Protein AF-A0A8J1ZKV0-F1 (afdb_monomer_lite)

Foldseek 3Di:
DDPPPDDDDDDDDPVRVVVVVVVVVVVVVVVVVVVVVVVVVVVVVVVVVVVVVVVVVVVVVVVVVVVVVVVVVVVVVVVVVVVVVVVVVVVVVVVVVVVVVVVVVVVVVVVVVVVVVVVVVVVVVVVVVVVVVVVVVVVVVVVVVVVVVVVVVVVVVVVVVVVVVVVVVVVVVDDDDDPDDDDDDDDDDDDDDDDDDDDDDDDDDDDDDDDDDDDDDDDDDDDDDDDDDDDDDDDDDPDDDPDDDPVVVVVVVVVVVVVVVVVVVVVVVVVVVVVVVCCVVDVDPPPDDDDDDDDDDDDDDDDDDDDDDDDDDDDDDDDDDDDDDDDDDDDDD

pLDDT: mean 71.2, std 25.96, range [28.94, 98.62]

Sequence (333 aa):
MVEITSAPPTLLSAEQAEKIVKQLAQVKRECKHATDSLQSQVAFLTKQLASTKKELQREGDLHQSRITEQQETIARQDEELRDLLERKFELEQALLDSYIRLAEEKDRGDKLQTELRQSEDKRTAAEQETQEALQFAEDTVTENVAFQETTERMREELLDVQVLCRKLTYYKNVDLPSALREEGIGIGNEHDENEDVTRRETEGGLFLQEGHAEITPEKAETSNNSAVPSKEKNSGVEEDNPFGKSDDFDFVRREVQRMEEQRAEEIDRLEMAIERMETERFPRPVVGSGEEEEVVNACQMNPVDAATSAGDADLLLAEKQKNPSTDLSCHEA

Secondary structure (DSSP, 8-state):
----S--PPP---HHHHHHHHHHHHHHHHHHHHHHHHHHHHHHHHHHHHHHHHHHHHHHHHHHHHHHHHHHHHHHHHHHHHHHHHHHHHHHHHHHHHHHHHHHHHHHHHHHHHHHHHHHHHHHHHHHHHHHHHHHHHHHHHHHHHHHHHHHHHHHHHHHHHHHHHHHHHHHHHS---S----------------------------------------------------------------S--THHHHHHHHHHHHHHHHHHHHHHHHHHHHHHHHHHHS------S--------------------------------------------

Structure (mmCIF, N/CA/C/O backbone):
data_AF-A0A8J1ZKV0-F1
#
_entry.id   AF-A0A8J1ZKV0-F1
#
loop_
_atom_site.group_PDB
_atom_site.id
_atom_site.type_symbol
_atom_site.label_atom_id
_atom_site.label_alt_id
_atom_site.label_comp_id
_atom_site.label_asym_id
_atom_site.label_entity_id
_atom_site.label_seq_id
_atom_site.pdbx_PDB_ins_code
_atom_site.Cartn_x
_atom_site.Cartn_y
_atom_site.Cartn_z
_atom_site.occupancy
_atom_site.B_iso_or_equiv
_atom_site.auth_seq_id
_atom_site.auth_comp_id
_atom_site.auth_asym_id
_atom_site.auth_atom_id
_atom_site.pdbx_PDB_model_num
ATOM 1 N N . MET A 1 1 ? 61.070 26.637 -52.579 1.00 48.03 1 MET A N 1
ATOM 2 C CA . MET A 1 1 ? 60.491 25.433 -53.211 1.00 48.03 1 MET A CA 1
ATOM 3 C C . MET A 1 1 ? 60.000 25.855 -54.579 1.00 48.03 1 MET A C 1
ATOM 5 O O . MET A 1 1 ? 59.280 26.838 -54.649 1.00 48.03 1 MET A O 1
ATOM 9 N N . VAL A 1 2 ? 60.474 25.226 -55.654 1.00 57.81 2 VAL A N 1
ATOM 10 C CA . VAL A 1 2 ? 59.999 25.544 -57.009 1.00 57.81 2 VAL A CA 1
ATOM 11 C C . VAL A 1 2 ? 58.745 24.708 -57.246 1.00 57.81 2 VAL A C 1
ATOM 13 O O . VAL A 1 2 ? 58.842 23.489 -57.359 1.00 57.81 2 VAL A O 1
ATOM 16 N N . GLU A 1 3 ? 57.575 25.345 -57.262 1.00 55.19 3 GLU A N 1
ATOM 17 C CA . GLU A 1 3 ? 56.325 24.704 -57.676 1.00 55.19 3 GLU A CA 1
ATOM 18 C C . GLU A 1 3 ? 56.329 24.559 -59.199 1.00 55.19 3 GLU A C 1
ATOM 20 O O . GLU A 1 3 ? 56.153 25.523 -59.942 1.00 55.19 3 GLU A O 1
ATOM 25 N N . ILE A 1 4 ? 56.587 23.343 -59.677 1.00 71.44 4 ILE A N 1
ATOM 26 C CA . ILE A 1 4 ? 56.520 23.020 -61.102 1.00 71.44 4 ILE A CA 1
ATOM 27 C C . ILE A 1 4 ? 55.081 22.605 -61.404 1.00 71.44 4 ILE A C 1
ATOM 29 O O . ILE A 1 4 ? 54.693 21.462 -61.182 1.00 71.44 4 ILE A O 1
ATOM 33 N N . THR A 1 5 ? 54.281 23.550 -61.889 1.00 70.00 5 THR A N 1
ATOM 34 C CA . THR A 1 5 ? 52.865 23.341 -62.237 1.00 70.00 5 THR A CA 1
ATOM 35 C C . THR A 1 5 ? 52.669 22.864 -63.678 1.00 70.00 5 THR A C 1
ATOM 37 O O . THR A 1 5 ? 51.661 22.237 -63.990 1.00 70.00 5 THR A O 1
ATOM 40 N N . SER A 1 6 ? 53.645 23.099 -64.561 1.00 63.62 6 SER A N 1
ATOM 41 C CA . SER A 1 6 ? 53.734 22.456 -65.876 1.00 63.62 6 SER A CA 1
ATOM 42 C C . SER A 1 6 ? 55.175 22.488 -66.395 1.00 63.62 6 SER A C 1
ATOM 44 O O . SER A 1 6 ? 55.902 23.450 -66.145 1.00 63.62 6 SER A O 1
ATOM 46 N N . ALA A 1 7 ? 55.589 21.438 -67.105 1.00 76.38 7 ALA A N 1
ATOM 47 C CA . ALA A 1 7 ? 56.895 21.353 -67.755 1.00 76.38 7 ALA A CA 1
ATOM 48 C C . ALA A 1 7 ? 56.720 21.280 -69.286 1.00 76.38 7 ALA A C 1
ATOM 50 O O . ALA A 1 7 ? 55.800 20.600 -69.751 1.00 76.38 7 ALA A O 1
ATOM 51 N N . PRO A 1 8 ? 57.572 21.958 -70.083 1.00 72.06 8 PRO A N 1
ATOM 52 C CA . PRO A 1 8 ? 57.534 21.865 -71.541 1.00 72.06 8 PRO A CA 1
ATOM 53 C C . PRO A 1 8 ? 57.896 20.444 -72.015 1.00 72.06 8 PRO A C 1
ATOM 55 O O . PRO A 1 8 ? 58.703 19.774 -71.367 1.00 72.06 8 PRO A O 1
ATOM 58 N N . PRO A 1 9 ? 57.324 19.964 -73.135 1.00 74.44 9 PRO A N 1
ATOM 59 C CA . PRO A 1 9 ? 57.561 18.607 -73.616 1.00 74.44 9 PRO A CA 1
ATOM 60 C C . PRO A 1 9 ? 59.025 18.409 -74.028 1.00 74.44 9 PRO A C 1
ATOM 62 O O . PRO A 1 9 ? 59.533 19.074 -74.930 1.00 74.44 9 PRO A O 1
ATOM 65 N N . THR A 1 10 ? 59.700 17.467 -73.372 1.00 76.44 10 THR A N 1
ATOM 66 C CA . THR A 1 10 ? 61.074 17.059 -73.687 1.00 76.44 10 THR A CA 1
ATOM 67 C C . THR A 1 10 ? 61.078 16.062 -74.850 1.00 76.44 10 THR A C 1
ATOM 69 O O . THR A 1 10 ? 60.261 15.141 -74.882 1.00 76.44 10 THR A O 1
ATOM 72 N N . LEU A 1 11 ? 62.005 16.207 -75.803 1.00 71.94 11 LEU A N 1
ATOM 73 C CA . LEU A 1 11 ? 62.167 15.258 -76.913 1.00 71.94 11 LEU A CA 1
ATOM 74 C C . LEU A 1 11 ? 62.711 13.918 -76.386 1.00 71.94 11 LEU A C 1
ATOM 76 O O . LEU A 1 11 ? 63.876 13.821 -76.010 1.00 71.94 11 LEU A O 1
ATOM 80 N N . LEU A 1 12 ? 61.857 12.895 -76.347 1.00 78.94 12 LEU A N 1
ATOM 81 C CA . LEU A 1 12 ? 62.209 11.522 -75.971 1.00 78.94 12 LEU A CA 1
ATOM 82 C C . LEU A 1 12 ? 62.554 10.692 -77.214 1.00 78.94 12 LEU A C 1
ATOM 84 O O . LEU A 1 12 ? 61.989 10.912 -78.287 1.00 78.94 12 LEU A O 1
ATOM 88 N N . SER A 1 13 ? 63.437 9.697 -77.072 1.00 84.44 13 SER A N 1
ATOM 89 C CA . SER A 1 13 ? 63.627 8.696 -78.129 1.00 84.44 13 SER A CA 1
ATOM 90 C C . SER A 1 13 ? 62.401 7.777 -78.231 1.00 84.44 13 SER A C 1
ATOM 92 O O . SER A 1 13 ? 61.685 7.566 -77.249 1.00 84.44 13 SER A O 1
ATOM 94 N N . ALA A 1 14 ? 62.155 7.199 -79.412 1.00 81.81 14 ALA A N 1
ATOM 95 C CA . ALA A 1 14 ? 60.999 6.324 -79.644 1.00 81.81 14 ALA A CA 1
ATOM 96 C C . ALA A 1 14 ? 60.948 5.128 -78.668 1.00 81.81 14 ALA A C 1
ATOM 98 O O . ALA A 1 14 ? 59.882 4.771 -78.173 1.00 81.81 14 ALA A O 1
ATOM 99 N N . GLU A 1 15 ? 62.109 4.567 -78.324 1.00 85.56 15 GLU A N 1
ATOM 100 C CA . GLU A 1 15 ? 62.235 3.441 -77.392 1.00 85.56 15 GLU A CA 1
ATOM 101 C C . GLU A 1 15 ? 61.923 3.844 -75.936 1.00 85.56 15 GLU A C 1
ATOM 103 O O . GLU A 1 15 ? 61.246 3.117 -75.204 1.00 85.56 15 GLU A O 1
ATOM 108 N N . GLN A 1 16 ? 62.346 5.044 -75.518 1.00 88.62 16 GLN A N 1
ATOM 109 C CA . GLN A 1 16 ? 62.000 5.598 -74.205 1.00 88.62 16 GLN A CA 1
ATOM 110 C C . GLN A 1 16 ? 60.502 5.902 -74.105 1.00 88.62 16 GLN A C 1
ATOM 112 O O . GLN A 1 16 ? 59.881 5.588 -73.087 1.00 88.62 16 GLN A O 1
ATOM 117 N N . ALA A 1 17 ? 59.909 6.455 -75.167 1.00 84.75 17 ALA A N 1
ATOM 118 C CA . ALA A 1 17 ? 58.477 6.723 -75.235 1.00 84.75 17 ALA A CA 1
ATOM 119 C C . ALA A 1 17 ? 57.651 5.430 -75.111 1.00 84.75 17 ALA A C 1
ATOM 121 O O . ALA A 1 17 ? 56.702 5.386 -74.330 1.00 84.75 17 ALA A O 1
ATOM 122 N N . GLU A 1 18 ? 58.039 4.349 -75.796 1.00 90.00 18 GLU A N 1
ATOM 123 C CA . GLU A 1 18 ? 57.331 3.065 -75.716 1.00 90.00 18 GLU A CA 1
ATOM 124 C C . GLU A 1 18 ? 57.385 2.454 -74.304 1.00 90.00 18 GLU A C 1
ATOM 126 O O . GLU A 1 18 ? 56.369 1.982 -73.780 1.00 90.00 18 GLU A O 1
ATOM 131 N N . LYS A 1 19 ? 58.552 2.498 -73.647 1.00 92.62 19 LYS A N 1
ATOM 132 C CA . LYS A 1 19 ? 58.714 2.002 -72.272 1.00 92.62 19 LYS A CA 1
ATOM 133 C C . LYS A 1 19 ? 57.869 2.803 -71.275 1.00 92.62 19 LYS A C 1
ATOM 135 O O . LYS A 1 19 ? 57.202 2.201 -70.432 1.00 92.62 19 LYS A O 1
ATOM 140 N N . ILE A 1 20 ? 57.850 4.132 -71.406 1.00 92.19 20 ILE A N 1
ATOM 141 C CA . ILE A 1 20 ? 57.030 5.022 -70.571 1.00 92.19 20 ILE A CA 1
ATOM 142 C C . ILE A 1 20 ? 55.538 4.742 -70.787 1.00 92.19 20 ILE A C 1
ATOM 144 O O . ILE A 1 20 ? 54.798 4.618 -69.815 1.00 92.19 20 ILE A O 1
ATOM 148 N N . VAL A 1 21 ? 55.087 4.560 -72.033 1.00 93.06 21 VAL A N 1
ATOM 149 C CA . VAL A 1 21 ? 53.683 4.227 -72.334 1.00 93.06 21 VAL A CA 1
ATOM 150 C C . VAL A 1 21 ? 53.275 2.892 -71.701 1.00 93.06 21 VAL A C 1
ATOM 152 O O . VAL A 1 21 ? 52.200 2.807 -71.104 1.00 93.06 21 VAL A O 1
ATOM 155 N N . LYS A 1 22 ? 54.127 1.858 -71.758 1.00 94.38 22 LYS A N 1
ATOM 156 C CA . LYS A 1 22 ? 53.858 0.560 -71.106 1.00 94.38 22 LYS A CA 1
ATOM 157 C C . LYS A 1 22 ? 53.760 0.687 -69.583 1.00 94.38 22 LYS A C 1
ATOM 159 O O . LYS A 1 22 ? 52.843 0.119 -68.990 1.00 94.38 22 LYS A O 1
ATOM 164 N N . GLN A 1 23 ? 54.653 1.458 -68.959 1.00 94.88 23 GLN A N 1
ATOM 165 C CA . GLN A 1 23 ? 54.618 1.723 -67.517 1.00 94.88 23 GLN A CA 1
ATOM 166 C C . GLN A 1 23 ? 53.373 2.522 -67.112 1.00 94.88 23 GLN A C 1
ATOM 168 O O . GLN A 1 23 ? 52.677 2.129 -66.180 1.00 94.88 23 GLN A O 1
ATOM 173 N N . LEU A 1 24 ? 53.020 3.578 -67.852 1.00 94.94 24 LEU A N 1
ATOM 174 C CA . LEU A 1 24 ? 51.790 4.343 -67.623 1.00 94.94 24 LEU A CA 1
ATOM 175 C C . LEU A 1 24 ? 50.539 3.468 -67.771 1.00 94.94 24 LEU A C 1
ATOM 177 O O . LEU A 1 24 ? 49.608 3.582 -66.975 1.00 94.94 24 LEU A O 1
ATOM 181 N N . ALA A 1 25 ? 50.511 2.558 -68.747 1.00 94.75 25 ALA A N 1
ATOM 182 C CA . ALA A 1 25 ? 49.409 1.615 -68.921 1.00 94.75 25 ALA A CA 1
ATOM 183 C C . ALA A 1 25 ? 49.318 0.585 -67.778 1.00 94.75 25 ALA A C 1
ATOM 185 O O . ALA A 1 25 ? 48.216 0.162 -67.421 1.00 94.75 25 ALA A O 1
ATOM 186 N N . GLN A 1 26 ? 50.449 0.169 -67.201 1.00 95.94 26 GLN A N 1
ATOM 187 C CA . GLN A 1 26 ? 50.477 -0.681 -66.010 1.00 95.94 26 GLN A CA 1
ATOM 188 C C . GLN A 1 26 ? 49.956 0.069 -64.781 1.00 95.94 26 GLN A C 1
ATOM 190 O O . GLN A 1 26 ? 48.995 -0.395 -64.172 1.00 95.94 26 GLN A O 1
ATOM 195 N N . VAL A 1 27 ? 50.497 1.256 -64.489 1.00 96.44 27 VAL A N 1
ATOM 196 C CA . VAL A 1 27 ? 50.045 2.098 -63.368 1.00 96.44 27 VAL A CA 1
ATOM 197 C C . VAL A 1 27 ? 48.554 2.406 -63.495 1.00 96.44 27 VAL A C 1
ATOM 199 O O . VAL A 1 27 ? 47.808 2.265 -62.534 1.00 96.44 27 VAL A O 1
ATOM 202 N N . LYS A 1 28 ? 48.064 2.725 -64.700 1.00 97.50 28 LYS A N 1
ATOM 203 C CA . LYS A 1 28 ? 46.631 2.945 -64.944 1.00 97.50 28 LYS A CA 1
ATOM 204 C C . LYS A 1 28 ? 45.778 1.718 -64.598 1.00 97.50 28 LYS A C 1
ATOM 206 O O . LYS A 1 28 ? 44.684 1.880 -64.060 1.00 97.50 28 LYS A O 1
ATOM 211 N N . ARG A 1 29 ? 46.245 0.503 -64.912 1.00 96.50 29 ARG A N 1
ATOM 212 C CA . ARG A 1 29 ? 45.542 -0.741 -64.550 1.00 96.50 29 ARG A CA 1
ATOM 213 C C . ARG A 1 29 ? 45.565 -0.977 -63.045 1.00 96.50 29 ARG A C 1
ATOM 215 O O . ARG A 1 29 ? 44.521 -1.280 -62.484 1.00 96.50 29 ARG A O 1
ATOM 222 N N . GLU A 1 30 ? 46.709 -0.790 -62.398 1.00 96.62 30 GLU A N 1
ATOM 223 C CA . GLU A 1 30 ? 46.854 -0.932 -60.945 1.00 96.62 30 GLU A CA 1
ATOM 224 C C . GLU A 1 30 ? 45.981 0.081 -60.189 1.00 96.62 30 GLU A C 1
ATOM 226 O O . GLU A 1 30 ? 45.213 -0.313 -59.315 1.00 96.62 30 GLU A O 1
ATOM 231 N N . CYS A 1 31 ? 45.990 1.359 -60.587 1.00 96.75 31 CYS A N 1
ATOM 232 C CA . CYS A 1 31 ? 45.106 2.385 -60.028 1.00 96.75 31 CYS A CA 1
ATOM 233 C C . CYS A 1 31 ? 43.624 2.047 -60.234 1.00 96.75 31 CYS A C 1
ATOM 235 O O . CYS A 1 31 ? 42.816 2.260 -59.329 1.00 96.75 31 CYS A O 1
ATOM 237 N N . LYS A 1 32 ? 43.257 1.502 -61.403 1.00 97.25 32 LYS A N 1
ATOM 238 C CA . LYS A 1 32 ? 41.887 1.046 -61.662 1.00 97.25 32 LYS A CA 1
ATOM 239 C C . LYS A 1 32 ? 41.505 -0.110 -60.736 1.00 97.25 32 LYS A C 1
ATOM 241 O O . LYS A 1 32 ? 40.486 -0.017 -60.069 1.00 97.25 32 LYS A O 1
ATOM 246 N N . HIS A 1 33 ? 42.339 -1.144 -60.626 1.00 97.06 33 HIS A N 1
ATOM 247 C CA . HIS A 1 33 ? 42.095 -2.266 -59.715 1.00 97.06 33 HIS A CA 1
ATOM 248 C C . HIS A 1 33 ? 41.999 -1.822 -58.251 1.00 97.06 33 HIS A C 1
ATOM 250 O O . HIS A 1 33 ? 41.123 -2.295 -57.530 1.00 97.06 33 HIS A O 1
ATOM 256 N N . ALA A 1 34 ? 42.856 -0.896 -57.814 1.00 97.06 34 ALA A N 1
ATOM 257 C CA . ALA A 1 34 ? 42.789 -0.327 -56.473 1.00 97.06 34 ALA A CA 1
ATOM 258 C C . ALA A 1 34 ? 41.480 0.445 -56.253 1.00 97.06 34 ALA A C 1
ATOM 260 O O . ALA A 1 34 ? 40.849 0.292 -55.211 1.00 97.06 34 ALA A O 1
ATOM 261 N N . THR A 1 35 ? 41.035 1.216 -57.248 1.00 97.31 35 THR A N 1
ATOM 262 C CA . THR A 1 35 ? 39.769 1.959 -57.187 1.00 97.31 35 THR A CA 1
ATOM 263 C C . THR A 1 35 ? 38.571 1.013 -57.140 1.00 97.31 35 THR A C 1
ATOM 265 O O . THR A 1 35 ? 37.719 1.173 -56.273 1.00 97.31 35 THR A O 1
ATOM 268 N N . ASP A 1 36 ? 38.528 -0.006 -58.002 1.00 97.50 36 ASP A N 1
ATOM 269 C CA . ASP A 1 36 ? 37.455 -1.009 -58.026 1.00 97.50 36 ASP A CA 1
ATOM 270 C C . ASP A 1 36 ? 37.403 -1.790 -56.691 1.00 97.50 36 ASP A C 1
ATOM 272 O O . ASP A 1 36 ? 36.329 -2.025 -56.133 1.00 97.50 36 ASP A O 1
ATOM 276 N N . SER A 1 37 ? 38.569 -2.132 -56.127 1.00 97.94 37 SER A N 1
ATOM 277 C CA . SER A 1 37 ? 38.688 -2.787 -54.816 1.00 97.94 37 SER A CA 1
ATOM 278 C C . SER A 1 37 ? 38.173 -1.897 -53.679 1.00 97.94 37 SER A C 1
ATOM 280 O O . SER A 1 37 ? 37.345 -2.336 -52.877 1.00 97.94 37 SER A O 1
ATOM 282 N N . LEU A 1 38 ? 38.589 -0.625 -53.637 1.00 97.50 38 LEU A N 1
ATOM 283 C CA . LEU A 1 38 ? 38.106 0.343 -52.649 1.00 97.50 38 LEU A CA 1
ATOM 284 C C . LEU A 1 38 ? 36.598 0.584 -52.783 1.00 97.50 38 LEU A C 1
ATOM 286 O O . LEU A 1 38 ? 35.899 0.616 -51.775 1.00 97.50 38 LEU A O 1
ATOM 290 N N . GLN A 1 39 ? 36.067 0.682 -54.004 1.00 97.62 39 GLN A N 1
ATOM 291 C CA . GLN A 1 39 ? 34.626 0.810 -54.239 1.00 97.62 39 GLN A CA 1
ATOM 292 C C . GLN A 1 39 ? 33.852 -0.402 -53.707 1.00 97.62 39 GLN A C 1
ATOM 294 O O . GLN A 1 39 ? 32.822 -0.232 -53.052 1.00 97.62 39 GLN A O 1
ATOM 299 N N . SER A 1 40 ? 34.364 -1.619 -53.917 1.00 97.94 40 SER A N 1
ATOM 300 C CA . SER A 1 40 ? 33.763 -2.832 -53.355 1.00 97.94 40 SER A CA 1
ATOM 301 C C . SER A 1 40 ? 33.796 -2.837 -51.824 1.00 97.94 40 SER A C 1
ATOM 303 O O . SER A 1 40 ? 32.811 -3.230 -51.196 1.00 97.94 40 SER A O 1
ATOM 305 N N . GLN A 1 41 ? 34.898 -2.397 -51.209 1.00 98.12 41 GLN A N 1
ATOM 306 C CA . GLN A 1 41 ? 35.005 -2.296 -49.749 1.00 98.12 41 GLN A CA 1
ATOM 307 C C . GLN A 1 41 ? 34.033 -1.256 -49.182 1.00 98.12 41 GLN A C 1
ATOM 309 O O . GLN A 1 41 ? 33.329 -1.544 -48.217 1.00 98.12 41 GLN A O 1
ATOM 314 N N . VAL A 1 42 ? 33.923 -0.082 -49.811 1.00 98.06 42 VAL A N 1
ATOM 315 C CA . VAL A 1 42 ? 32.970 0.965 -49.409 1.00 98.06 42 VAL A CA 1
ATOM 316 C C . VAL A 1 42 ? 31.531 0.462 -49.513 1.00 98.06 42 VAL A C 1
ATOM 318 O O . VAL A 1 42 ? 30.743 0.671 -48.590 1.00 98.06 42 VAL A O 1
ATOM 321 N N . ALA A 1 43 ? 31.177 -0.244 -50.588 1.00 97.50 43 ALA A N 1
ATOM 322 C CA . ALA A 1 43 ? 29.843 -0.820 -50.746 1.00 97.50 43 ALA A CA 1
ATOM 323 C C . ALA A 1 43 ? 29.540 -1.876 -49.667 1.00 97.50 43 ALA A C 1
ATOM 325 O O . ALA A 1 43 ? 28.451 -1.882 -49.086 1.00 97.50 43 ALA A O 1
ATOM 326 N N . PHE A 1 44 ? 30.514 -2.737 -49.359 1.00 98.25 44 PHE A N 1
ATOM 327 C CA . PHE A 1 44 ? 30.396 -3.739 -48.302 1.00 98.25 44 PHE A CA 1
ATOM 328 C C . PHE A 1 44 ? 30.207 -3.100 -46.921 1.00 98.25 44 PHE A C 1
ATOM 330 O O . PHE A 1 44 ? 29.246 -3.431 -46.224 1.00 98.25 44 PHE A O 1
ATOM 337 N N . LEU A 1 45 ? 31.062 -2.141 -46.555 1.00 98.00 45 LEU A N 1
ATOM 338 C CA . LEU A 1 45 ? 30.984 -1.437 -45.273 1.00 98.00 45 LEU A CA 1
ATOM 339 C C . LEU A 1 45 ? 29.692 -0.629 -45.141 1.00 98.00 45 LEU A C 1
ATOM 341 O O . LEU A 1 45 ? 29.078 -0.625 -44.080 1.00 98.00 45 LEU A O 1
ATOM 345 N N . THR A 1 46 ? 29.217 -0.017 -46.227 1.00 98.00 46 THR A N 1
ATOM 346 C CA . THR A 1 46 ? 27.937 0.708 -46.242 1.00 98.00 46 THR A CA 1
ATOM 347 C C . THR A 1 46 ? 26.764 -0.237 -45.976 1.00 98.00 46 THR A C 1
ATOM 349 O O . THR A 1 46 ? 25.853 0.091 -45.215 1.00 98.00 46 THR A O 1
ATOM 352 N N . LYS A 1 47 ? 26.790 -1.445 -46.556 1.00 98.25 47 LYS A N 1
ATOM 353 C CA . LYS A 1 47 ? 25.775 -2.473 -46.295 1.00 98.25 47 LYS A CA 1
ATOM 354 C C . LYS A 1 47 ? 25.836 -2.976 -44.852 1.00 98.25 47 LYS A C 1
ATOM 356 O O . LYS A 1 47 ? 24.784 -3.147 -44.238 1.00 98.25 47 LYS A O 1
ATOM 361 N N . GLN A 1 48 ? 27.037 -3.190 -44.311 1.00 98.12 48 GLN A N 1
ATOM 362 C CA . GLN A 1 48 ? 27.208 -3.568 -42.907 1.00 98.12 48 GLN A CA 1
ATOM 363 C C . GLN A 1 48 ? 26.681 -2.483 -41.969 1.00 98.12 48 GLN A C 1
ATOM 365 O O . GLN A 1 48 ? 25.863 -2.794 -41.112 1.00 98.12 48 GLN A O 1
ATOM 370 N N . LEU A 1 49 ? 27.048 -1.218 -42.194 1.00 98.00 49 LEU A N 1
ATOM 371 C CA . LEU A 1 49 ? 26.574 -0.079 -41.407 1.00 98.00 49 LEU A CA 1
ATOM 372 C C . LEU A 1 49 ? 25.044 0.047 -41.438 1.00 98.00 49 LEU A C 1
ATOM 374 O O . LEU A 1 49 ? 24.410 0.298 -40.418 1.00 98.00 49 LEU A O 1
ATOM 378 N N . ALA A 1 50 ? 24.425 -0.158 -42.603 1.00 98.00 50 ALA A N 1
ATOM 379 C CA . ALA A 1 50 ? 22.970 -0.153 -42.718 1.00 98.00 50 ALA A CA 1
ATOM 380 C C . ALA A 1 50 ? 22.318 -1.328 -41.968 1.00 98.00 50 ALA A C 1
ATOM 382 O O . ALA A 1 50 ? 21.222 -1.176 -41.429 1.00 98.00 50 ALA A O 1
ATOM 383 N N . SER A 1 51 ? 22.970 -2.495 -41.937 1.00 98.12 51 SER A N 1
ATOM 384 C CA . SER A 1 51 ? 22.493 -3.666 -41.197 1.00 98.12 51 SER A CA 1
ATOM 385 C C . SER A 1 51 ? 22.586 -3.453 -39.689 1.00 98.12 51 SER A C 1
ATOM 387 O O . SER A 1 51 ? 21.585 -3.627 -39.000 1.00 98.12 51 SER A O 1
ATOM 389 N N . THR A 1 52 ? 23.743 -3.015 -39.191 1.00 97.62 52 THR A N 1
ATOM 390 C CA . THR A 1 52 ? 23.964 -2.767 -37.759 1.00 97.62 52 THR A CA 1
ATOM 391 C C . THR A 1 52 ? 23.079 -1.638 -37.248 1.00 97.62 52 THR A C 1
ATOM 393 O O . THR A 1 52 ? 22.494 -1.761 -36.180 1.00 97.62 52 THR A O 1
ATOM 396 N N . LYS A 1 53 ? 22.869 -0.576 -38.040 1.00 98.56 53 LYS A N 1
ATOM 397 C CA . LYS A 1 53 ? 21.917 0.491 -37.694 1.00 98.56 53 LYS A CA 1
ATOM 398 C C . LYS A 1 53 ? 20.487 -0.036 -37.532 1.00 98.56 53 LYS A C 1
ATOM 400 O O . LYS A 1 53 ? 19.788 0.387 -36.620 1.00 98.56 53 LYS A O 1
ATOM 405 N N . LYS A 1 54 ? 20.044 -0.949 -38.405 1.00 98.38 54 LYS A N 1
ATOM 406 C CA . LYS A 1 54 ? 18.710 -1.566 -38.294 1.00 98.38 54 LYS A CA 1
ATOM 407 C C . LYS A 1 54 ? 18.596 -2.478 -37.079 1.00 98.38 54 LYS A C 1
ATOM 409 O O . LYS A 1 54 ? 17.530 -2.550 -36.488 1.00 98.38 54 LYS A O 1
ATOM 414 N N . GLU A 1 55 ? 19.653 -3.207 -36.752 1.00 98.19 55 GLU A N 1
ATOM 415 C CA . GLU A 1 55 ? 19.685 -4.084 -35.582 1.00 98.19 55 GLU A CA 1
ATOM 416 C C . GLU A 1 55 ? 19.642 -3.277 -34.286 1.00 98.19 55 GLU A C 1
ATOM 418 O O . GLU A 1 55 ? 18.744 -3.495 -33.481 1.00 98.19 55 GLU A O 1
ATOM 423 N N . LEU A 1 56 ? 20.480 -2.244 -34.176 1.00 98.25 56 LEU A N 1
ATOM 424 C CA . LEU A 1 56 ? 20.467 -1.314 -33.049 1.00 98.25 56 LEU A CA 1
ATOM 425 C C . LEU A 1 56 ? 19.101 -0.638 -32.878 1.00 98.25 56 LEU A C 1
ATOM 427 O O . LEU A 1 56 ? 18.622 -0.486 -31.761 1.00 98.25 56 LEU A O 1
ATOM 431 N N . GLN A 1 57 ? 18.451 -0.252 -33.980 1.00 98.38 57 GLN A N 1
ATOM 432 C CA . GLN A 1 57 ? 17.108 0.320 -33.919 1.00 98.38 57 GLN A CA 1
ATOM 433 C C . GLN A 1 57 ? 16.086 -0.682 -33.362 1.00 98.38 57 GLN A C 1
ATOM 435 O O . GLN A 1 57 ? 15.299 -0.318 -32.498 1.00 98.38 57 GLN A O 1
ATOM 440 N N . ARG A 1 58 ? 16.125 -1.947 -33.801 1.00 98.12 58 ARG A N 1
ATOM 441 C CA . ARG A 1 58 ? 15.223 -2.988 -33.279 1.00 98.12 58 ARG A CA 1
ATOM 442 C C . ARG A 1 58 ? 15.461 -3.274 -31.801 1.00 98.12 58 ARG A C 1
ATOM 444 O O . ARG A 1 58 ? 14.495 -3.468 -31.073 1.00 98.12 58 ARG A O 1
ATOM 451 N N . GLU A 1 59 ? 16.718 -3.321 -31.367 1.00 98.12 59 GLU A N 1
ATOM 452 C CA . GLU A 1 59 ? 17.047 -3.480 -29.947 1.00 98.12 59 GLU A CA 1
ATOM 453 C C . GLU A 1 59 ? 16.569 -2.274 -29.134 1.00 98.12 59 GLU A C 1
ATOM 455 O O . GLU A 1 59 ? 15.974 -2.456 -28.075 1.00 98.12 59 GLU A O 1
ATOM 460 N N . GLY A 1 60 ? 16.744 -1.055 -29.653 1.00 98.44 60 GLY A N 1
ATOM 461 C CA . GLY A 1 60 ? 16.205 0.161 -29.047 1.00 98.44 60 GLY A CA 1
ATOM 462 C C . GLY A 1 60 ? 14.684 0.103 -28.871 1.00 98.44 60 GLY A C 1
ATOM 463 O O . GLY A 1 60 ? 14.188 0.323 -27.768 1.00 98.44 60 GLY A O 1
ATOM 464 N N . ASP A 1 61 ? 13.951 -0.275 -29.921 1.00 98.38 61 ASP A N 1
ATOM 465 C CA . ASP A 1 61 ? 12.490 -0.421 -29.887 1.00 98.38 61 ASP A CA 1
ATOM 466 C C . ASP A 1 61 ? 12.043 -1.521 -28.900 1.00 98.38 61 ASP A C 1
ATOM 468 O O . ASP A 1 61 ? 11.057 -1.361 -28.173 1.00 98.38 61 ASP A O 1
ATOM 472 N N . LEU A 1 62 ? 12.783 -2.635 -28.831 1.00 98.56 62 LEU A N 1
ATOM 473 C CA . LEU A 1 62 ? 12.527 -3.731 -27.893 1.00 98.56 62 LEU A CA 1
ATOM 474 C C . LEU A 1 62 ? 12.743 -3.296 -26.438 1.00 98.56 62 LEU A C 1
ATOM 476 O O . LEU A 1 62 ? 11.894 -3.556 -25.585 1.00 98.56 62 LEU A O 1
ATOM 480 N N . HIS A 1 63 ? 13.862 -2.629 -26.147 1.00 98.31 63 HIS A N 1
ATOM 481 C CA . HIS A 1 63 ? 14.145 -2.115 -24.809 1.00 98.31 63 HIS A CA 1
ATOM 482 C C . HIS A 1 63 ? 13.116 -1.070 -24.388 1.00 98.31 63 HIS A C 1
ATOM 484 O O . HIS A 1 63 ? 12.624 -1.136 -23.264 1.00 98.31 63 HIS A O 1
ATOM 490 N N . GLN A 1 64 ? 12.729 -0.174 -25.297 1.00 98.50 64 GLN A N 1
ATOM 491 C CA . GLN A 1 64 ? 11.690 0.813 -25.028 1.00 98.50 64 GLN A CA 1
ATOM 492 C C . GLN A 1 64 ? 10.348 0.143 -24.705 1.00 98.50 64 GLN A C 1
ATOM 494 O O . GLN A 1 64 ? 9.713 0.515 -23.724 1.00 98.50 64 GLN A O 1
ATOM 499 N N . SER A 1 65 ? 9.960 -0.885 -25.466 1.00 98.38 65 SER A N 1
ATOM 500 C CA . SER A 1 65 ? 8.725 -1.647 -25.221 1.00 98.38 65 SER A CA 1
ATOM 501 C C . SER A 1 65 ? 8.743 -2.357 -23.862 1.00 98.38 65 SER A C 1
ATOM 503 O O . SER A 1 65 ? 7.752 -2.353 -23.133 1.00 98.38 65 SER A O 1
ATOM 505 N N . ARG A 1 66 ? 9.891 -2.934 -23.483 1.00 98.56 66 ARG A N 1
ATOM 506 C CA . ARG A 1 66 ? 10.064 -3.587 -22.178 1.00 98.56 66 ARG A CA 1
ATOM 507 C C . ARG A 1 66 ? 9.990 -2.588 -21.025 1.00 98.56 66 ARG A C 1
ATOM 509 O O . ARG A 1 66 ? 9.390 -2.893 -20.000 1.00 98.56 66 ARG A O 1
ATOM 516 N N . ILE A 1 67 ? 10.584 -1.406 -21.188 1.00 98.38 67 ILE A N 1
ATOM 517 C CA . ILE A 1 67 ? 10.507 -0.333 -20.190 1.00 98.38 67 ILE A CA 1
ATOM 518 C C . ILE A 1 67 ? 9.054 0.105 -20.003 1.00 98.38 67 ILE A C 1
ATOM 520 O O . ILE A 1 67 ? 8.604 0.204 -18.865 1.00 98.38 67 ILE A O 1
ATOM 524 N N . THR A 1 68 ? 8.303 0.317 -21.088 1.00 98.25 68 THR A N 1
ATOM 525 C CA . THR A 1 68 ? 6.893 0.723 -20.988 1.00 98.25 68 THR A CA 1
ATOM 526 C C . THR A 1 68 ? 6.033 -0.349 -20.321 1.00 98.25 68 THR A C 1
ATOM 528 O O . THR A 1 68 ? 5.244 -0.031 -19.439 1.00 98.25 68 THR A O 1
ATOM 531 N N . GLU A 1 69 ? 6.237 -1.628 -20.647 1.00 98.56 69 GLU A N 1
ATOM 532 C CA . GLU A 1 69 ? 5.517 -2.739 -20.006 1.00 98.56 69 GLU A CA 1
ATOM 533 C C . GLU A 1 69 ? 5.816 -2.832 -18.498 1.00 98.56 69 GLU A C 1
ATOM 535 O O . GLU A 1 69 ? 4.918 -3.044 -17.674 1.00 98.56 69 GLU A O 1
ATOM 540 N N . GLN A 1 70 ? 7.080 -2.636 -18.115 1.00 98.44 70 GLN A N 1
ATOM 541 C CA . GLN A 1 70 ? 7.478 -2.591 -16.709 1.00 98.44 70 GLN A CA 1
ATOM 542 C C . GLN A 1 70 ? 6.865 -1.386 -15.989 1.00 98.44 70 GLN A C 1
ATOM 544 O O . GLN A 1 70 ? 6.360 -1.547 -14.882 1.00 98.44 70 GLN A O 1
ATOM 549 N N . GLN A 1 71 ? 6.854 -0.208 -16.615 1.00 98.44 71 GLN A N 1
ATOM 550 C CA . GLN A 1 71 ? 6.227 0.995 -16.058 1.00 98.44 71 GLN A CA 1
ATOM 551 C C . GLN A 1 71 ? 4.724 0.809 -15.837 1.00 98.44 71 GLN A C 1
ATOM 553 O O . GLN A 1 71 ? 4.218 1.181 -14.783 1.00 98.44 71 GLN A O 1
ATOM 558 N N . GLU A 1 72 ? 4.014 0.186 -16.779 1.00 98.50 72 GLU A N 1
ATOM 559 C CA . GLU A 1 72 ? 2.593 -0.133 -16.610 1.00 98.50 72 GLU A CA 1
ATOM 560 C C . GLU A 1 72 ? 2.354 -1.129 -15.473 1.00 98.50 72 GLU A C 1
ATOM 562 O O . GLU A 1 72 ? 1.387 -1.002 -14.725 1.00 98.50 72 GLU A O 1
ATOM 567 N N . THR A 1 73 ? 3.228 -2.126 -15.331 1.00 98.50 73 THR A N 1
ATOM 568 C CA . THR A 1 73 ? 3.118 -3.116 -14.252 1.00 98.50 73 THR A CA 1
ATOM 569 C C . THR A 1 73 ? 3.353 -2.475 -12.887 1.00 98.50 73 THR A C 1
ATOM 571 O O . THR A 1 73 ? 2.580 -2.726 -11.967 1.00 98.50 73 THR A O 1
ATOM 574 N N . ILE A 1 74 ? 4.362 -1.606 -12.771 1.00 98.19 74 ILE A N 1
ATOM 575 C CA . ILE A 1 74 ? 4.623 -0.828 -11.552 1.00 98.19 74 ILE A CA 1
ATOM 576 C C . ILE A 1 74 ? 3.425 0.072 -11.235 1.00 98.19 74 ILE A C 1
ATOM 578 O O . ILE A 1 74 ? 2.950 0.073 -10.107 1.00 98.19 74 ILE A O 1
ATOM 582 N N . ALA A 1 75 ? 2.872 0.770 -12.232 1.00 98.00 75 ALA A N 1
ATOM 583 C CA . ALA A 1 75 ? 1.711 1.635 -12.030 1.00 98.00 75 ALA A CA 1
ATOM 584 C C . ALA A 1 75 ? 0.484 0.866 -11.506 1.00 98.00 75 ALA A C 1
ATOM 586 O O . ALA A 1 75 ? -0.194 1.355 -10.604 1.00 98.00 75 ALA A O 1
ATOM 587 N N . ARG A 1 76 ? 0.232 -0.348 -12.024 1.00 98.44 76 ARG A N 1
ATOM 588 C CA . ARG A 1 76 ? -0.831 -1.234 -11.514 1.00 98.44 76 ARG A CA 1
ATOM 589 C C . ARG A 1 76 ? -0.573 -1.660 -10.069 1.00 98.44 76 ARG A C 1
ATOM 591 O O . ARG A 1 76 ? -1.480 -1.593 -9.251 1.00 98.44 76 ARG A O 1
ATOM 598 N N . GLN A 1 77 ? 0.658 -2.051 -9.741 1.00 98.44 77 GLN A N 1
ATOM 599 C CA . GLN A 1 77 ? 1.028 -2.431 -8.372 1.00 98.44 77 GLN A CA 1
ATOM 600 C C . GLN A 1 77 ? 0.887 -1.261 -7.387 1.00 98.44 77 GLN A C 1
ATOM 602 O O . GLN A 1 77 ? 0.412 -1.455 -6.271 1.00 98.44 77 GLN A O 1
ATOM 607 N N . ASP A 1 78 ? 1.247 -0.045 -7.799 1.00 98.56 78 ASP A N 1
ATOM 608 C CA . ASP A 1 78 ? 1.083 1.158 -6.979 1.00 98.56 78 ASP A CA 1
ATOM 609 C C . ASP A 1 78 ? -0.396 1.496 -6.731 1.00 98.56 78 ASP A C 1
ATOM 611 O O . ASP A 1 78 ? -0.747 2.006 -5.667 1.00 98.56 78 ASP A O 1
ATOM 615 N N . GLU A 1 79 ? -1.271 1.251 -7.709 1.00 98.50 79 GLU A N 1
ATOM 616 C CA . GLU A 1 79 ? -2.722 1.402 -7.553 1.00 98.50 79 GLU A CA 1
ATOM 617 C C . GLU A 1 79 ? -3.290 0.357 -6.584 1.00 98.50 79 GLU A C 1
ATOM 619 O O . GLU A 1 79 ? -3.925 0.733 -5.602 1.00 98.50 79 GLU A O 1
ATOM 624 N N . GLU A 1 80 ? -2.943 -0.922 -6.753 1.00 98.62 80 GLU A N 1
ATOM 625 C CA . GLU A 1 80 ? -3.344 -1.992 -5.827 1.00 98.62 80 GLU A CA 1
ATOM 626 C C . GLU A 1 80 ? -2.880 -1.723 -4.384 1.00 98.62 80 GLU A C 1
ATOM 628 O O . GLU A 1 80 ? -3.628 -1.936 -3.428 1.00 98.62 80 GLU A O 1
ATOM 633 N N . LEU A 1 81 ? -1.653 -1.222 -4.199 1.00 98.56 81 LEU A N 1
ATOM 634 C CA . LEU A 1 81 ? -1.141 -0.852 -2.878 1.00 98.56 81 LEU A CA 1
ATOM 635 C C . LEU A 1 81 ? -1.909 0.322 -2.263 1.00 98.56 81 LEU A C 1
ATOM 637 O O . LEU A 1 81 ? -2.157 0.311 -1.056 1.00 98.56 81 LEU A O 1
ATOM 641 N N . ARG A 1 82 ? -2.296 1.323 -3.063 1.00 98.56 82 ARG A N 1
ATOM 642 C CA . ARG A 1 82 ? -3.122 2.444 -2.590 1.00 98.56 82 ARG A CA 1
ATOM 643 C C . ARG A 1 82 ? -4.493 1.964 -2.123 1.00 98.56 82 ARG A C 1
ATOM 645 O O . ARG A 1 82 ? -4.881 2.306 -1.007 1.00 98.56 82 ARG A O 1
ATOM 652 N N . ASP A 1 83 ? -5.154 1.114 -2.902 1.00 98.44 83 ASP A N 1
ATOM 653 C CA . ASP A 1 83 ? -6.461 0.547 -2.550 1.00 98.44 83 ASP A CA 1
ATOM 654 C C . ASP A 1 83 ? -6.390 -0.280 -1.256 1.00 98.44 83 ASP A C 1
ATOM 656 O O . ASP A 1 83 ? -7.251 -0.179 -0.377 1.00 98.44 83 ASP A O 1
ATOM 660 N N . LEU A 1 84 ? -5.332 -1.083 -1.091 1.00 98.62 84 LEU A N 1
ATOM 661 C CA . LEU A 1 84 ? -5.111 -1.860 0.131 1.00 98.62 84 LEU A CA 1
ATOM 662 C C . LEU A 1 84 ? -4.869 -0.971 1.356 1.00 98.62 84 LEU A C 1
ATOM 664 O O . LEU A 1 84 ? -5.356 -1.288 2.444 1.00 98.62 84 LEU A O 1
ATOM 668 N N . LEU A 1 85 ? -4.126 0.126 1.201 1.00 98.56 85 LEU A N 1
ATOM 669 C CA . LEU A 1 85 ? -3.887 1.083 2.281 1.00 98.56 85 LEU A CA 1
ATOM 670 C C . LEU A 1 85 ? -5.167 1.820 2.680 1.00 98.56 85 LEU A C 1
ATOM 672 O O . LEU A 1 85 ? -5.432 1.950 3.876 1.00 98.56 85 LEU A O 1
ATOM 676 N N . GLU A 1 86 ? -5.974 2.247 1.709 1.00 98.56 86 GLU A N 1
ATOM 677 C CA . GLU A 1 86 ? -7.282 2.853 1.971 1.00 98.56 86 GLU A CA 1
ATOM 678 C C . GLU A 1 86 ? -8.184 1.869 2.721 1.00 98.56 86 GLU A C 1
ATOM 680 O O . GLU A 1 86 ? -8.710 2.185 3.790 1.00 98.56 86 GLU A O 1
ATOM 685 N N . ARG A 1 87 ? -8.259 0.619 2.251 1.00 98.44 87 ARG A N 1
ATOM 686 C CA . ARG A 1 87 ? -9.058 -0.411 2.916 1.00 98.44 87 ARG A CA 1
ATOM 687 C C . ARG A 1 87 ? -8.575 -0.716 4.332 1.00 98.44 87 ARG A C 1
ATOM 689 O O . ARG A 1 87 ? -9.389 -0.949 5.225 1.00 98.44 87 ARG A O 1
ATOM 696 N N . LYS A 1 88 ? -7.260 -0.735 4.551 1.00 98.44 88 LYS A N 1
ATOM 697 C CA . LYS A 1 88 ? -6.676 -0.907 5.884 1.00 98.44 88 LYS A CA 1
ATOM 698 C C . LYS A 1 88 ? -7.109 0.232 6.809 1.00 98.44 88 LYS A C 1
ATOM 700 O O . LYS A 1 88 ? -7.543 -0.047 7.923 1.00 98.44 88 LYS A O 1
ATOM 705 N N . PHE A 1 89 ? -7.035 1.476 6.340 1.00 98.56 89 PHE A N 1
ATOM 706 C CA . PHE A 1 89 ? -7.447 2.644 7.116 1.00 98.56 89 PHE A CA 1
ATOM 707 C C . PHE A 1 89 ? -8.933 2.580 7.502 1.00 98.56 89 PHE A C 1
ATOM 709 O O . PHE A 1 89 ? -9.272 2.767 8.669 1.00 98.56 89 PHE A O 1
ATOM 716 N N . GLU A 1 90 ? -9.815 2.222 6.562 1.00 98.44 90 GLU A N 1
ATOM 717 C CA . GLU A 1 90 ? -11.244 2.023 6.846 1.00 98.44 90 GLU A CA 1
ATOM 718 C C . GLU A 1 90 ? -11.487 0.957 7.924 1.00 98.44 90 GLU A C 1
ATOM 720 O O . GLU A 1 90 ? -12.334 1.128 8.803 1.00 98.44 90 GLU A O 1
ATOM 725 N N . LEU A 1 91 ? -10.752 -0.158 7.862 1.00 98.31 91 LEU A N 1
ATOM 726 C CA . LEU A 1 91 ? -10.876 -1.246 8.831 1.00 98.31 91 LEU A CA 1
ATOM 727 C C . LEU A 1 91 ? -10.365 -0.841 10.215 1.00 98.31 91 LEU A C 1
ATOM 729 O O . LEU A 1 91 ? -11.009 -1.171 11.208 1.00 98.31 91 LEU A O 1
ATOM 733 N N . GLU A 1 92 ? -9.244 -0.125 10.294 1.00 98.38 92 GLU A N 1
ATOM 734 C CA . GLU A 1 92 ? -8.712 0.398 11.557 1.00 98.38 92 GLU A CA 1
ATOM 735 C C . GLU A 1 92 ? -9.684 1.395 12.197 1.00 98.38 92 GLU A C 1
ATOM 737 O O . GLU A 1 92 ? -9.942 1.318 13.400 1.00 98.38 92 GLU A O 1
ATOM 742 N N . GLN A 1 93 ? -10.293 2.271 11.394 1.00 98.31 93 GLN A N 1
ATOM 743 C CA . GLN A 1 93 ? -11.314 3.199 11.871 1.00 98.31 93 GLN A CA 1
ATOM 744 C C . GLN A 1 93 ? -12.564 2.459 12.371 1.00 98.31 93 GLN A C 1
ATOM 746 O O . GLN A 1 93 ? -13.034 2.721 13.478 1.00 98.31 93 GLN A O 1
ATOM 751 N N . ALA A 1 94 ? -13.071 1.487 11.607 1.00 98.06 94 ALA A N 1
ATOM 752 C CA . ALA A 1 94 ? -14.223 0.684 12.013 1.00 98.06 94 ALA A CA 1
ATOM 753 C C . ALA A 1 94 ? -13.949 -0.130 13.290 1.00 98.06 94 ALA A C 1
ATOM 755 O O . ALA A 1 94 ? -14.832 -0.290 14.138 1.00 98.06 94 ALA A O 1
ATOM 756 N N . LEU A 1 95 ? -12.724 -0.638 13.440 1.00 98.38 95 LEU A N 1
ATOM 757 C CA . LEU A 1 95 ? -12.288 -1.356 14.629 1.00 98.38 95 LEU A CA 1
ATOM 758 C C . LEU A 1 95 ? -12.257 -0.429 15.850 1.00 98.38 95 LEU A C 1
ATOM 760 O O . LEU A 1 95 ? -12.787 -0.796 16.899 1.00 98.38 95 LEU A O 1
ATOM 764 N N . LEU A 1 96 ? -11.693 0.774 15.711 1.00 98.25 96 LEU A N 1
ATOM 765 C CA . LEU A 1 96 ? -11.670 1.777 16.776 1.00 98.25 96 LEU A CA 1
ATOM 766 C C . LEU A 1 96 ? -13.090 2.163 17.214 1.00 98.25 96 LEU A C 1
ATOM 768 O O . LEU A 1 96 ? -13.390 2.129 18.407 1.00 98.25 96 LEU A O 1
ATOM 772 N N . ASP A 1 97 ? -13.982 2.438 16.262 1.00 98.00 97 ASP A N 1
ATOM 773 C CA . ASP A 1 97 ? -15.388 2.747 16.542 1.00 98.00 97 ASP A CA 1
ATOM 774 C C . ASP A 1 97 ? -16.086 1.595 17.283 1.00 98.00 97 ASP A C 1
ATOM 776 O O . ASP A 1 97 ? -16.864 1.816 18.216 1.00 98.00 97 ASP A O 1
ATOM 780 N N . SER A 1 98 ? -15.796 0.347 16.900 1.00 98.12 98 SER A N 1
ATOM 781 C CA . SER A 1 98 ? -16.326 -0.833 17.585 1.00 98.12 98 SER A CA 1
ATOM 782 C C . SER A 1 98 ? -15.790 -0.967 19.011 1.00 98.12 98 SER A C 1
ATOM 784 O O . SER A 1 98 ? -16.552 -1.336 19.905 1.00 98.12 98 SER A O 1
ATOM 786 N N . TYR A 1 99 ? -14.506 -0.682 19.245 1.00 98.12 99 TYR A N 1
ATOM 787 C CA . TYR A 1 99 ? -13.920 -0.715 20.587 1.00 98.12 99 TYR A CA 1
ATOM 788 C C . TYR A 1 99 ? -14.521 0.353 21.499 1.00 98.12 99 TYR A C 1
ATOM 790 O O . TYR A 1 99 ? -14.831 0.053 22.651 1.00 98.12 99 TYR A O 1
ATOM 798 N N . ILE A 1 100 ? -14.739 1.565 20.981 1.00 97.94 100 ILE A N 1
ATOM 799 C CA . ILE A 1 100 ? -15.387 2.649 21.729 1.00 97.94 100 ILE A CA 1
ATOM 800 C C . ILE A 1 100 ? -16.800 2.229 22.142 1.00 97.94 100 ILE A C 1
ATOM 802 O O . ILE A 1 100 ? -17.131 2.275 23.324 1.00 97.94 100 ILE A O 1
ATOM 806 N N . ARG A 1 101 ? -17.608 1.723 21.201 1.00 97.25 101 ARG A N 1
ATOM 807 C CA . ARG A 1 101 ? -18.971 1.251 21.503 1.00 97.25 101 ARG A CA 1
ATOM 808 C C . ARG A 1 101 ? -18.992 0.118 22.523 1.00 97.25 101 ARG A C 1
ATOM 810 O O . ARG A 1 101 ? -19.867 0.077 23.381 1.00 97.25 101 ARG A O 1
ATOM 817 N N . LEU A 1 102 ? -18.038 -0.809 22.439 1.00 97.88 102 LEU A N 1
ATOM 818 C CA . LEU A 1 102 ? -17.937 -1.903 23.401 1.00 97.88 102 LEU A CA 1
ATOM 819 C C . LEU A 1 102 ? -17.605 -1.389 24.808 1.00 97.88 102 LEU A C 1
ATOM 821 O O . LEU A 1 102 ? -18.164 -1.891 25.782 1.00 97.88 102 LEU A O 1
ATOM 825 N N . ALA A 1 103 ? -16.723 -0.394 24.920 1.00 97.56 103 ALA A N 1
ATOM 826 C CA . ALA A 1 103 ? -16.413 0.242 26.195 1.00 97.56 103 ALA A CA 1
ATOM 827 C C . ALA A 1 103 ? -17.643 0.955 26.780 1.00 97.56 103 ALA A C 1
ATOM 829 O O . ALA A 1 103 ? -17.959 0.756 27.949 1.00 97.56 103 ALA A O 1
ATOM 830 N N . GLU A 1 104 ? -18.390 1.698 25.959 1.00 97.31 104 GLU A N 1
ATOM 831 C CA . GLU A 1 104 ? -19.629 2.365 26.382 1.00 97.31 104 GLU A CA 1
ATOM 832 C C . GLU A 1 104 ? -20.695 1.372 26.875 1.00 97.31 104 GLU A C 1
ATOM 834 O O . GLU A 1 104 ? -21.334 1.602 27.904 1.00 97.31 104 GLU A O 1
ATOM 839 N N . GLU A 1 105 ? -20.882 0.249 26.175 1.00 97.25 105 GLU A N 1
ATOM 840 C CA . GLU A 1 105 ? -21.826 -0.796 26.591 1.00 97.25 105 GLU A CA 1
ATOM 841 C C . GLU A 1 105 ? -21.366 -1.524 27.859 1.00 97.25 105 GLU A C 1
ATOM 843 O O . GLU A 1 105 ? -22.194 -1.852 28.711 1.00 97.25 105 GLU A O 1
ATOM 848 N N . LYS A 1 106 ? -20.056 -1.723 28.040 1.00 97.06 106 LYS A N 1
ATOM 849 C CA . LYS A 1 106 ? -19.514 -2.261 29.292 1.00 97.06 106 LYS A CA 1
ATOM 850 C C . LYS A 1 106 ? -19.790 -1.314 30.460 1.00 97.06 106 LYS A C 1
ATOM 852 O O . LYS A 1 106 ? -20.358 -1.744 31.459 1.00 97.06 106 LYS A O 1
ATOM 857 N N . ASP A 1 107 ? -19.485 -0.029 30.303 1.00 96.25 107 ASP A N 1
ATOM 858 C CA . ASP A 1 107 ? -19.751 0.989 31.324 1.00 96.25 107 ASP A CA 1
ATOM 859 C C . ASP A 1 107 ? -21.246 1.075 31.661 1.00 96.25 107 ASP A C 1
ATOM 861 O O . ASP A 1 107 ? -21.638 1.274 32.815 1.00 96.25 107 ASP A O 1
ATOM 865 N N . ARG A 1 108 ? -22.112 0.928 30.652 1.00 96.69 108 ARG A N 1
ATOM 866 C CA . ARG A 1 108 ? -23.561 0.856 30.848 1.00 96.69 108 ARG A CA 1
ATOM 867 C C . ARG A 1 108 ? -23.961 -0.389 31.638 1.00 96.69 108 ARG A C 1
ATOM 869 O O . ARG A 1 108 ? -24.793 -0.278 32.538 1.00 96.69 108 ARG A O 1
ATOM 876 N N . GLY A 1 109 ? -23.376 -1.543 31.325 1.00 97.25 109 GLY A N 1
ATOM 877 C CA . GLY A 1 109 ? -23.561 -2.785 32.073 1.00 97.25 109 GLY A CA 1
ATOM 878 C C . GLY A 1 109 ? -23.165 -2.640 33.543 1.00 97.25 109 GLY A C 1
ATOM 879 O O . GLY A 1 109 ? -23.965 -2.960 34.422 1.00 97.25 109 GLY A O 1
ATOM 880 N N . ASP A 1 110 ? -21.994 -2.062 33.813 1.00 96.38 110 ASP A N 1
ATOM 881 C CA . ASP A 1 110 ? -21.476 -1.848 35.170 1.00 96.38 110 ASP A CA 1
ATOM 882 C C . ASP A 1 110 ? -22.377 -0.893 35.983 1.00 96.38 110 ASP A C 1
ATOM 884 O O . ASP A 1 110 ? -22.660 -1.123 37.167 1.00 96.38 110 ASP A O 1
ATOM 888 N N . LYS A 1 111 ? -22.912 0.159 35.343 1.00 96.44 111 LYS A N 1
ATOM 889 C CA . LYS A 1 111 ? -23.900 1.064 35.961 1.00 96.44 111 LYS A CA 1
ATOM 890 C C . LYS A 1 111 ? -25.195 0.341 36.316 1.00 96.44 111 LYS A C 1
ATOM 892 O O . LYS A 1 111 ? -25.652 0.453 37.451 1.00 96.44 111 LYS A O 1
ATOM 897 N N . LEU A 1 112 ? -25.753 -0.436 35.386 1.00 96.88 112 LEU A N 1
ATOM 898 C CA . LEU A 1 112 ? -26.973 -1.212 35.631 1.00 96.88 112 LEU A CA 1
ATOM 899 C C . LEU A 1 112 ? -26.773 -2.252 36.739 1.00 96.88 112 LEU A C 1
ATOM 901 O O . LEU A 1 112 ? -27.666 -2.451 37.559 1.00 96.88 112 LEU A O 1
ATOM 905 N N . GLN A 1 113 ? -25.599 -2.881 36.810 1.00 96.50 113 GLN A N 1
ATOM 906 C CA . GLN A 1 113 ? -25.270 -3.815 37.886 1.00 96.50 113 GLN A CA 1
ATOM 907 C C . GLN A 1 113 ? -25.214 -3.112 39.250 1.00 96.50 113 GLN A C 1
ATOM 909 O O . GLN A 1 113 ? -25.695 -3.646 40.251 1.00 96.50 113 GLN A O 1
ATOM 914 N N . THR A 1 114 ? -24.679 -1.892 39.289 1.00 96.19 114 THR A N 1
ATOM 915 C CA . THR A 1 114 ? -24.657 -1.068 40.504 1.00 96.19 114 THR A CA 1
ATOM 916 C C . THR A 1 114 ? -26.070 -0.658 40.928 1.00 96.19 114 THR A C 1
ATOM 918 O O . THR A 1 114 ? -26.412 -0.765 42.106 1.00 96.19 114 THR A O 1
ATOM 921 N N . GLU A 1 115 ? -26.911 -0.229 39.984 1.00 96.25 115 GLU A N 1
ATOM 922 C CA . GLU A 1 115 ? -28.317 0.113 40.239 1.00 96.25 115 GLU A CA 1
ATOM 923 C C . GLU A 1 115 ? -29.120 -1.093 40.739 1.00 96.25 115 GLU A C 1
ATOM 925 O O . GLU A 1 115 ? -29.897 -0.963 41.688 1.00 96.25 115 GLU A O 1
ATOM 930 N N . LEU A 1 116 ? -28.897 -2.275 40.154 1.00 96.25 116 LEU A N 1
ATOM 931 C CA . LEU A 1 116 ? -29.530 -3.517 40.589 1.00 96.25 116 LEU A CA 1
ATOM 932 C C . LEU A 1 116 ? -29.171 -3.833 42.043 1.00 96.25 116 LEU A C 1
ATOM 934 O O . LEU A 1 116 ? -30.073 -4.028 42.853 1.00 96.25 116 LEU A O 1
ATOM 938 N N . ARG A 1 117 ? -27.881 -3.788 42.395 1.00 97.19 117 ARG A N 1
ATOM 939 C CA . ARG A 1 117 ? -27.417 -4.026 43.769 1.00 97.19 117 ARG A CA 1
ATOM 940 C C . ARG A 1 117 ? -28.041 -3.045 44.764 1.00 97.19 117 ARG A C 1
ATOM 942 O O . ARG A 1 117 ? -28.555 -3.456 45.796 1.00 97.19 117 ARG A O 1
ATOM 949 N N . GLN A 1 118 ? -28.074 -1.753 44.431 1.00 96.19 118 GLN A N 1
ATOM 950 C CA . GLN A 1 118 ? -28.727 -0.750 45.281 1.00 96.19 118 GLN A CA 1
ATOM 951 C C . GLN A 1 118 ? -30.233 -1.000 45.435 1.00 96.19 118 GLN A C 1
ATOM 953 O O . GLN A 1 118 ? -30.804 -0.716 46.488 1.00 96.19 118 GLN A O 1
ATOM 958 N N . SER A 1 119 ? -30.902 -1.484 44.386 1.00 95.88 119 SER A N 1
ATOM 959 C CA . SER A 1 119 ? -32.318 -1.845 44.452 1.00 95.88 119 SER A CA 1
ATOM 960 C C . SER A 1 119 ? -32.550 -3.083 45.317 1.00 95.88 119 SER A C 1
ATOM 962 O O . SER A 1 119 ? -33.548 -3.134 46.033 1.00 95.88 119 SER A O 1
ATOM 964 N N . GLU A 1 120 ? -31.654 -4.067 45.256 1.00 96.56 120 GLU A N 1
ATOM 965 C CA . GLU A 1 120 ? -31.696 -5.253 46.112 1.00 96.56 120 GLU A CA 1
ATOM 966 C C . GLU A 1 120 ? -31.509 -4.874 47.580 1.00 96.56 120 GLU A C 1
ATOM 968 O O . GLU A 1 120 ? -32.342 -5.270 48.390 1.00 96.56 120 GLU A O 1
ATOM 973 N N . ASP A 1 121 ? -30.521 -4.029 47.894 1.00 95.12 121 ASP A N 1
ATOM 974 C CA . ASP A 1 121 ? -30.268 -3.520 49.250 1.00 95.12 121 ASP A CA 1
ATOM 975 C C . ASP A 1 121 ? -31.478 -2.745 49.810 1.00 95.12 121 ASP A C 1
ATOM 977 O O . ASP A 1 121 ? -31.862 -2.899 50.970 1.00 95.12 121 ASP A O 1
ATOM 981 N N . LYS A 1 122 ? -32.132 -1.921 48.978 1.00 95.69 122 LYS A N 1
ATOM 982 C CA . LYS A 1 122 ? -33.368 -1.218 49.367 1.00 95.69 122 LYS A CA 1
ATOM 983 C C . LYS A 1 122 ? -34.522 -2.181 49.611 1.00 95.69 122 LYS A C 1
ATOM 985 O O . LYS A 1 122 ? -35.328 -1.946 50.508 1.00 95.69 122 LYS A O 1
ATOM 990 N N . ARG A 1 123 ? -34.628 -3.244 48.809 1.00 95.19 123 ARG A N 1
ATOM 991 C CA . ARG A 1 123 ? -35.672 -4.255 48.977 1.00 95.19 123 ARG A CA 1
ATOM 992 C C . ARG A 1 123 ? -35.468 -5.033 50.271 1.00 95.19 123 ARG A C 1
ATOM 994 O O . ARG A 1 123 ? -36.431 -5.179 51.008 1.00 95.19 123 ARG A O 1
ATOM 1001 N N . THR A 1 124 ? -34.252 -5.489 50.569 1.00 95.62 124 THR A N 1
ATOM 1002 C CA . THR A 1 124 ? -33.961 -6.179 51.836 1.00 95.62 124 THR A CA 1
ATOM 1003 C C . THR A 1 124 ? -34.197 -5.274 53.039 1.00 95.62 124 THR A C 1
ATOM 1005 O O . THR A 1 124 ? -34.792 -5.727 54.012 1.00 95.62 124 THR A O 1
ATOM 1008 N N . ALA A 1 125 ? -33.824 -3.992 52.967 1.00 93.19 125 ALA A N 1
ATOM 1009 C CA . ALA A 1 125 ? -34.141 -3.028 54.022 1.00 93.19 125 ALA A CA 1
ATOM 1010 C C . ALA A 1 125 ? -35.659 -2.866 54.226 1.00 93.19 125 ALA A C 1
ATOM 1012 O O . ALA A 1 125 ? -36.133 -2.900 55.358 1.00 93.19 125 ALA A O 1
ATOM 1013 N N . ALA A 1 126 ? -36.430 -2.752 53.140 1.00 94.56 126 ALA A N 1
ATOM 1014 C CA . ALA A 1 126 ? -37.887 -2.667 53.217 1.00 94.56 126 ALA A CA 1
ATOM 1015 C C . ALA A 1 126 ? -38.520 -3.964 53.752 1.00 94.56 126 ALA A C 1
ATOM 1017 O O . ALA A 1 126 ? -39.433 -3.912 54.569 1.00 94.56 126 ALA A O 1
ATOM 1018 N N . GLU A 1 127 ? -38.032 -5.135 53.332 1.00 94.00 127 GLU A N 1
ATOM 1019 C CA . GLU A 1 127 ? -38.474 -6.430 53.864 1.00 94.00 127 GLU A CA 1
ATOM 1020 C C . GLU A 1 127 ? -38.210 -6.521 55.373 1.00 94.00 127 GLU A C 1
ATOM 1022 O O . GLU A 1 127 ? -39.096 -6.931 56.124 1.00 94.00 127 GLU A O 1
ATOM 1027 N N . GLN A 1 128 ? -37.045 -6.064 55.834 1.00 94.31 128 GLN A N 1
ATOM 1028 C CA . GLN A 1 128 ? -36.720 -6.021 57.255 1.00 94.31 128 GLN A CA 1
ATOM 1029 C C . GLN A 1 128 ? -37.632 -5.053 58.029 1.00 94.31 128 GLN A C 1
ATOM 1031 O O . GLN A 1 128 ? -38.199 -5.447 59.044 1.00 94.31 128 GLN A O 1
ATOM 1036 N N . GLU A 1 129 ? -37.868 -3.842 57.517 1.00 92.69 129 GLU A N 1
ATOM 1037 C CA . GLU A 1 129 ? -38.797 -2.877 58.127 1.00 92.69 129 GLU A CA 1
ATOM 1038 C C . GLU A 1 129 ? -40.224 -3.448 58.218 1.00 92.69 129 GLU A C 1
ATOM 1040 O O . GLU A 1 129 ? -40.901 -3.296 59.235 1.00 92.69 129 GLU A O 1
ATOM 1045 N N . THR A 1 130 ? -40.682 -4.183 57.195 1.00 92.56 130 THR A N 1
ATOM 1046 C CA . THR A 1 130 ? -41.995 -4.846 57.248 1.00 92.56 130 THR A CA 1
ATOM 1047 C C . THR A 1 130 ? -42.053 -5.976 58.274 1.00 92.56 130 THR A C 1
ATOM 1049 O O . THR A 1 130 ? -43.089 -6.144 58.917 1.00 92.56 130 THR A O 1
ATOM 1052 N N . GLN A 1 131 ? -40.967 -6.733 58.464 1.00 93.19 131 GLN A N 1
ATOM 1053 C CA . GLN A 1 131 ? -40.894 -7.764 59.504 1.00 93.19 131 GLN A CA 1
ATOM 1054 C C . GLN A 1 131 ? -40.902 -7.145 60.902 1.00 93.19 131 GLN A C 1
ATOM 1056 O O . GLN A 1 131 ? -41.643 -7.610 61.764 1.00 93.19 131 GLN A O 1
ATOM 1061 N N . GLU A 1 132 ? -40.145 -6.069 61.114 1.00 92.19 132 GLU A N 1
ATOM 1062 C CA . GLU A 1 132 ? -40.130 -5.329 62.379 1.00 92.19 132 GLU A CA 1
ATOM 1063 C C . GLU A 1 132 ? -41.512 -4.732 62.692 1.00 92.19 132 GLU A C 1
ATOM 1065 O O . GLU A 1 132 ? -41.999 -4.852 63.816 1.00 92.19 132 GLU A O 1
ATOM 1070 N N . ALA A 1 133 ? -42.198 -4.169 61.691 1.00 89.25 133 ALA A N 1
ATOM 1071 C CA . ALA A 1 133 ? -43.556 -3.651 61.847 1.00 89.25 133 ALA A CA 1
ATOM 1072 C C . ALA A 1 133 ? -44.586 -4.751 62.167 1.00 89.25 133 ALA A C 1
ATOM 1074 O O . ALA A 1 133 ? -45.484 -4.530 62.984 1.00 89.25 133 ALA A O 1
ATOM 1075 N N . LEU A 1 134 ? -44.470 -5.933 61.547 1.00 92.56 134 LEU A N 1
ATOM 1076 C CA . LEU A 1 134 ? -45.327 -7.084 61.847 1.00 92.56 134 LEU A CA 1
ATOM 1077 C C . LEU A 1 134 ? -45.092 -7.603 63.267 1.00 92.56 134 LEU A C 1
ATOM 1079 O O . LEU A 1 134 ? -46.059 -7.784 64.001 1.00 92.56 134 LEU A O 1
ATOM 1083 N N . GLN A 1 135 ? -43.831 -7.769 63.671 1.00 93.50 135 GLN A N 1
ATOM 1084 C CA . GLN A 1 135 ? -43.481 -8.200 65.024 1.00 93.50 135 GLN A CA 1
ATOM 1085 C C . GLN A 1 135 ? -44.007 -7.209 66.070 1.00 93.50 135 GLN A C 1
ATOM 1087 O O . GLN A 1 135 ? -44.641 -7.607 67.043 1.00 93.50 135 GLN A O 1
ATOM 1092 N N . PHE A 1 136 ? -43.831 -5.906 65.832 1.00 92.12 136 PHE A N 1
ATOM 1093 C CA . PHE A 1 136 ? -44.360 -4.865 66.710 1.00 92.12 136 PHE A CA 1
ATOM 1094 C C . PHE A 1 136 ? -45.894 -4.913 66.818 1.00 92.12 136 PHE A C 1
ATOM 1096 O O . PHE A 1 136 ? -46.457 -4.738 67.904 1.00 92.12 136 PHE A O 1
ATOM 1103 N N . ALA A 1 137 ? -46.590 -5.165 65.705 1.00 88.88 137 ALA A N 1
ATOM 1104 C CA . ALA A 1 137 ? -48.039 -5.328 65.710 1.00 88.88 137 ALA A CA 1
ATOM 1105 C C . ALA A 1 137 ? -48.475 -6.574 66.505 1.00 88.88 137 ALA A C 1
ATOM 1107 O O . ALA A 1 137 ? -49.432 -6.490 67.275 1.00 88.88 137 ALA A O 1
ATOM 1108 N N . GLU A 1 138 ? -47.773 -7.703 66.366 1.00 91.38 138 GLU A N 1
ATOM 1109 C CA . GLU A 1 138 ? -48.031 -8.930 67.135 1.00 91.38 138 GLU A CA 1
ATOM 1110 C C . GLU A 1 138 ? -47.812 -8.732 68.639 1.00 91.38 138 GLU A C 1
ATOM 1112 O O . GLU A 1 138 ? -48.670 -9.115 69.442 1.00 91.38 138 GLU A O 1
ATOM 1117 N N . ASP A 1 139 ? -46.717 -8.078 69.026 1.00 90.50 139 ASP A N 1
ATOM 1118 C CA . ASP A 1 139 ? -46.410 -7.771 70.424 1.00 90.50 139 ASP A CA 1
ATOM 1119 C C . ASP A 1 139 ? -47.495 -6.866 71.030 1.00 90.50 139 ASP A C 1
ATOM 1121 O O . ASP A 1 139 ? -48.026 -7.153 72.104 1.00 90.50 139 ASP A O 1
ATOM 1125 N N . THR A 1 140 ? -47.918 -5.833 70.292 1.00 89.38 140 THR A N 1
ATOM 1126 C CA . THR A 1 140 ? -48.987 -4.912 70.716 1.00 89.38 140 THR A CA 1
ATOM 1127 C C . THR A 1 140 ? -50.332 -5.626 70.876 1.00 89.38 140 THR A C 1
ATOM 1129 O O . THR A 1 140 ? -51.097 -5.330 71.798 1.00 89.38 140 THR A O 1
ATOM 1132 N N . VAL A 1 141 ? -50.666 -6.562 69.980 1.00 90.50 141 VAL A N 1
ATOM 1133 C CA . VAL A 1 141 ? -51.889 -7.371 70.102 1.00 90.50 141 VAL A CA 1
ATOM 1134 C C . VAL A 1 141 ? -51.801 -8.275 71.328 1.00 90.50 141 VAL A C 1
ATOM 1136 O O . VAL A 1 141 ? -52.753 -8.332 72.104 1.00 90.50 141 VAL A O 1
ATOM 1139 N N . THR A 1 142 ? -50.663 -8.932 71.540 1.00 90.75 142 THR A N 1
ATOM 1140 C CA . THR A 1 142 ? -50.448 -9.837 72.677 1.00 90.75 142 THR A CA 1
ATOM 1141 C C . THR A 1 142 ? -50.535 -9.094 74.011 1.00 90.75 142 THR A C 1
ATOM 1143 O O . THR A 1 142 ? -51.217 -9.555 74.928 1.00 90.75 142 THR A O 1
ATOM 1146 N N . GLU A 1 143 ? -49.922 -7.913 74.112 1.00 88.69 143 GLU A N 1
ATOM 1147 C CA . GLU A 1 143 ? -49.999 -7.059 75.301 1.00 88.69 143 GLU A CA 1
ATOM 1148 C C . GLU A 1 143 ? -51.437 -6.588 75.566 1.00 88.69 143 GLU A C 1
ATOM 1150 O O . GLU A 1 143 ? -51.924 -6.678 76.696 1.00 88.69 143 GLU A O 1
ATOM 1155 N N . ASN A 1 144 ? -52.164 -6.167 74.524 1.00 85.69 144 ASN A N 1
ATOM 1156 C CA . ASN A 1 144 ? -53.571 -5.783 74.657 1.00 85.69 144 ASN A CA 1
ATOM 1157 C C . ASN A 1 144 ? -54.469 -6.952 75.085 1.00 85.69 144 ASN A C 1
ATOM 1159 O O . ASN A 1 144 ? -55.367 -6.753 75.904 1.00 85.69 144 ASN A O 1
ATOM 1163 N N . VAL A 1 145 ? -54.234 -8.163 74.568 1.00 88.12 145 VAL A N 1
ATOM 1164 C CA . VAL A 1 145 ? -54.962 -9.373 74.988 1.00 88.12 145 VAL A CA 1
ATOM 1165 C C . VAL A 1 145 ? -54.673 -9.682 76.458 1.00 88.12 145 VAL A C 1
ATOM 1167 O O . VAL A 1 145 ? -55.610 -9.858 77.234 1.00 88.12 145 VAL A O 1
ATOM 1170 N N . ALA A 1 146 ? -53.407 -9.656 76.885 1.00 88.00 146 ALA A N 1
ATOM 1171 C CA . ALA A 1 146 ? -53.037 -9.878 78.285 1.00 88.00 146 ALA A CA 1
ATOM 1172 C C . ALA A 1 146 ? -53.649 -8.823 79.232 1.00 88.00 146 ALA A C 1
ATOM 1174 O O . ALA A 1 146 ? -54.124 -9.140 80.330 1.00 88.00 146 ALA A O 1
ATOM 1175 N N . PHE A 1 147 ? -53.691 -7.560 78.805 1.00 88.38 147 PHE A N 1
ATOM 1176 C CA . PHE A 1 147 ? -54.359 -6.493 79.548 1.00 88.38 147 PHE A CA 1
ATOM 1177 C C . PHE A 1 147 ? -55.883 -6.705 79.628 1.00 88.38 147 PHE A C 1
ATOM 1179 O O . PHE A 1 147 ? -56.486 -6.532 80.690 1.00 88.38 147 PHE A O 1
ATOM 1186 N N . GLN A 1 148 ? -56.530 -7.131 78.541 1.00 84.06 148 GLN A N 1
ATOM 1187 C CA . GLN A 1 148 ? -57.954 -7.479 78.571 1.00 84.06 148 GLN A CA 1
ATOM 1188 C C . GLN A 1 148 ? -58.233 -8.639 79.527 1.00 84.06 148 GLN A C 1
ATOM 1190 O O . GLN A 1 148 ? -59.098 -8.510 80.387 1.00 84.06 148 GLN A O 1
ATOM 1195 N N . GLU A 1 149 ? -57.455 -9.719 79.476 1.00 89.25 149 GLU A N 1
ATOM 1196 C CA . GLU A 1 149 ? -57.641 -10.855 80.384 1.00 89.25 149 GLU A CA 1
ATOM 1197 C C . GLU A 1 149 ? -57.488 -10.471 81.863 1.00 89.25 149 GLU A C 1
ATOM 1199 O O . GLU A 1 149 ? -58.230 -10.951 82.720 1.00 89.25 149 GLU A O 1
ATOM 1204 N N . THR A 1 150 ? -56.524 -9.607 82.196 1.00 87.81 150 THR A N 1
ATOM 1205 C CA . THR A 1 150 ? -56.330 -9.145 83.582 1.00 87.81 150 THR A CA 1
ATOM 1206 C C . THR A 1 150 ? -57.458 -8.227 84.042 1.00 87.81 150 THR A C 1
ATOM 1208 O O . THR A 1 150 ? -57.940 -8.365 85.168 1.00 87.81 150 THR A O 1
ATOM 1211 N N . THR A 1 151 ? -57.926 -7.321 83.181 1.00 86.81 151 THR A N 1
ATOM 1212 C CA . THR A 1 151 ? -59.083 -6.470 83.496 1.00 86.81 151 THR A CA 1
ATOM 1213 C C . THR A 1 151 ? -60.382 -7.270 83.610 1.00 86.81 151 THR A C 1
ATOM 1215 O O . THR A 1 151 ? -61.199 -6.965 84.482 1.00 86.81 151 THR A O 1
ATOM 1218 N N . GLU A 1 152 ? -60.561 -8.322 82.809 1.00 84.06 152 GLU A N 1
ATOM 1219 C CA . GLU A 1 152 ? -61.682 -9.256 82.935 1.00 84.06 152 GLU A CA 1
ATOM 1220 C C . GLU A 1 152 ? -61.619 -10.056 84.240 1.00 84.06 152 GLU A C 1
ATOM 1222 O O . GLU A 1 152 ? -62.605 -10.055 84.977 1.00 84.06 152 GLU A O 1
ATOM 1227 N N . ARG A 1 153 ? -60.461 -10.629 84.605 1.00 85.38 153 ARG A N 1
ATOM 1228 C CA . ARG A 1 153 ? -60.285 -11.305 85.907 1.00 85.38 153 ARG A CA 1
ATOM 1229 C C . ARG A 1 153 ? -60.601 -10.385 87.080 1.00 85.38 153 ARG A C 1
ATOM 1231 O O . ARG A 1 153 ? -61.367 -10.756 87.964 1.00 85.38 153 ARG A O 1
ATOM 1238 N N . MET A 1 154 ? -60.085 -9.154 87.064 1.00 84.00 154 MET A N 1
ATOM 1239 C CA . MET A 1 154 ? -60.406 -8.175 88.106 1.00 84.00 154 MET A CA 1
ATOM 1240 C C . MET A 1 154 ? -61.905 -7.879 88.166 1.00 84.00 154 MET A C 1
ATOM 1242 O O . MET A 1 154 ? -62.452 -7.707 89.252 1.00 84.00 154 MET A O 1
ATOM 1246 N N . ARG A 1 155 ? -62.591 -7.817 87.019 1.00 86.88 155 ARG A N 1
ATOM 1247 C CA . ARG A 1 155 ? -64.040 -7.598 86.966 1.00 86.88 155 ARG A CA 1
ATOM 1248 C C . ARG A 1 155 ? -64.814 -8.771 87.569 1.00 86.88 155 ARG A C 1
ATOM 1250 O O . ARG A 1 155 ? -65.784 -8.523 88.285 1.00 86.88 155 ARG A O 1
ATOM 1257 N N . GLU A 1 156 ? -64.398 -10.005 87.296 1.00 87.12 156 GLU A N 1
ATOM 1258 C CA . GLU A 1 156 ? -64.971 -11.216 87.897 1.00 87.12 156 GLU A CA 1
ATOM 1259 C C . GLU A 1 156 ? -64.773 -11.236 89.416 1.00 87.12 156 GLU A C 1
ATOM 1261 O O . GLU A 1 156 ? -65.750 -11.373 90.153 1.00 87.12 156 GLU A O 1
ATOM 1266 N N . GLU A 1 157 ? -63.555 -10.977 89.897 1.00 86.44 157 GLU A N 1
ATOM 1267 C CA . GLU A 1 157 ? -63.258 -10.876 91.332 1.00 86.44 157 GLU A CA 1
ATOM 1268 C C . GLU A 1 157 ? -64.101 -9.788 92.017 1.00 86.44 157 GLU A C 1
ATOM 1270 O O . GLU A 1 157 ? -64.641 -9.989 93.106 1.00 86.44 157 GLU A O 1
ATOM 1275 N N . LEU A 1 158 ? -64.282 -8.634 91.367 1.00 85.31 158 LEU A N 1
ATOM 1276 C CA . LEU A 1 158 ? -65.131 -7.554 91.878 1.00 85.31 158 LEU A CA 1
ATOM 1277 C C . LEU A 1 158 ? -66.605 -7.968 91.957 1.00 85.31 158 LEU A C 1
ATOM 1279 O O . LEU A 1 158 ? -67.307 -7.584 92.899 1.00 85.31 158 LEU A O 1
ATOM 1283 N N . LEU A 1 159 ? -67.081 -8.746 90.982 1.00 89.19 159 LEU A N 1
ATOM 1284 C CA . LEU A 1 159 ? -68.417 -9.336 90.996 1.00 89.19 159 LEU A CA 1
ATOM 1285 C C . LEU A 1 159 ? -68.569 -10.327 92.155 1.00 89.19 159 LEU A C 1
ATOM 1287 O O . LEU A 1 159 ? -69.563 -10.250 92.881 1.00 89.19 159 LEU A O 1
ATOM 1291 N N . ASP A 1 160 ? -67.580 -11.188 92.389 1.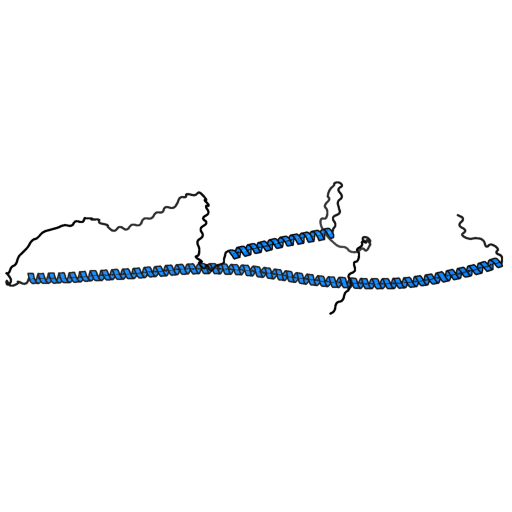00 87.19 160 ASP A N 1
ATOM 1292 C CA . ASP A 1 160 ? -67.568 -12.124 93.516 1.00 87.19 160 ASP A CA 1
ATOM 1293 C C . ASP A 1 160 ? -67.583 -11.396 94.862 1.00 87.19 160 ASP A C 1
ATOM 1295 O O . ASP A 1 160 ? -68.395 -11.719 95.738 1.00 87.19 160 ASP A O 1
ATOM 1299 N N . VAL A 1 161 ? -66.771 -10.345 95.014 1.00 85.50 161 VAL A N 1
ATOM 1300 C CA . VAL A 1 161 ? -66.787 -9.476 96.199 1.00 85.50 161 VAL A CA 1
ATOM 1301 C C . VAL A 1 161 ? -68.157 -8.815 96.373 1.00 85.50 161 VAL A C 1
ATOM 1303 O O . VAL A 1 161 ? -68.691 -8.797 97.484 1.00 85.50 161 VAL A O 1
ATOM 1306 N N . GLN A 1 162 ? -68.787 -8.313 95.305 1.00 84.38 162 GLN A N 1
ATOM 1307 C CA . GLN A 1 162 ? -70.141 -7.750 95.385 1.00 84.38 162 GLN A CA 1
ATOM 1308 C C . GLN A 1 162 ? -71.184 -8.789 95.813 1.00 84.38 162 GLN A C 1
ATOM 1310 O O . GLN A 1 162 ? -72.053 -8.486 96.640 1.00 84.38 162 GLN A O 1
ATOM 1315 N N . VAL A 1 163 ? -71.112 -10.010 95.279 1.00 85.31 163 VAL A N 1
ATOM 1316 C CA . VAL A 1 163 ? -71.991 -11.120 95.668 1.00 85.31 163 VAL A CA 1
ATOM 1317 C C . VAL A 1 163 ? -71.777 -11.478 97.139 1.00 85.31 163 VAL A C 1
ATOM 1319 O O . VAL A 1 163 ? -72.757 -11.638 97.871 1.00 85.31 163 VAL A O 1
ATOM 1322 N N . LEU A 1 164 ? -70.527 -11.554 97.600 1.00 85.25 164 LEU A N 1
ATOM 1323 C CA . LEU A 1 164 ? -70.181 -11.837 98.992 1.00 85.25 164 LEU A CA 1
ATOM 1324 C C . LEU A 1 164 ? -70.704 -10.744 99.934 1.00 85.25 164 LEU A C 1
ATOM 1326 O O . LEU A 1 164 ? -71.360 -11.050 100.929 1.00 85.25 164 LEU A O 1
ATOM 1330 N N . CYS A 1 165 ? -70.499 -9.471 99.588 1.00 80.62 165 CYS A N 1
ATOM 1331 C CA . CYS A 1 165 ? -71.024 -8.323 100.327 1.00 80.62 165 CYS A CA 1
ATOM 1332 C C . CYS A 1 165 ? -72.557 -8.350 100.408 1.00 80.62 165 CYS A C 1
ATOM 1334 O O . CYS A 1 165 ? -73.127 -8.122 101.480 1.00 80.62 165 CYS A O 1
ATOM 1336 N N . ARG A 1 166 ? -73.251 -8.688 99.312 1.00 80.31 166 ARG A N 1
ATOM 1337 C CA . ARG A 1 166 ? -74.714 -8.869 99.321 1.00 80.31 166 ARG A CA 1
ATOM 1338 C C . ARG A 1 166 ? -75.144 -10.039 100.202 1.00 80.31 166 ARG A C 1
ATOM 1340 O O . ARG A 1 166 ? -76.088 -9.876 100.971 1.00 80.31 166 ARG A O 1
ATOM 1347 N N . LYS A 1 167 ? -74.453 -11.183 100.143 1.00 80.12 167 LYS A N 1
ATOM 1348 C CA . LYS A 1 167 ? -74.708 -12.338 101.024 1.00 80.12 167 LYS A CA 1
ATOM 1349 C C . LYS A 1 167 ? -74.514 -11.972 102.496 1.00 80.12 167 LYS A C 1
ATOM 1351 O O . LYS A 1 167 ? -75.389 -12.256 103.300 1.00 80.12 167 LYS A O 1
ATOM 1356 N N . LEU A 1 168 ? -73.421 -11.299 102.852 1.00 73.50 168 LEU A N 1
ATOM 1357 C CA . LEU A 1 168 ? -73.169 -10.811 104.214 1.00 73.50 168 LEU A CA 1
ATOM 1358 C C . LEU A 1 168 ? -74.254 -9.841 104.682 1.00 73.50 168 LEU A C 1
ATOM 1360 O O . LEU A 1 168 ? -74.713 -9.937 105.813 1.00 73.50 168 LEU A O 1
ATOM 1364 N N . THR A 1 169 ? -74.705 -8.941 103.810 1.00 70.94 169 THR A N 1
ATOM 1365 C CA . THR A 1 169 ? -75.803 -8.015 104.122 1.00 70.94 169 THR A CA 1
ATOM 1366 C C . THR A 1 169 ? -77.121 -8.763 104.326 1.00 70.94 169 THR A C 1
ATOM 1368 O O . THR A 1 169 ? -77.863 -8.446 105.249 1.00 70.94 169 THR A O 1
ATOM 1371 N N . TYR A 1 170 ? -77.394 -9.797 103.525 1.00 68.75 170 TYR A N 1
ATOM 1372 C CA . TYR A 1 170 ? -78.522 -10.701 103.739 1.00 68.75 170 TYR A CA 1
ATOM 1373 C C . TYR A 1 170 ? -78.413 -11.406 105.098 1.00 68.75 170 TYR A C 1
ATOM 1375 O O . TYR A 1 170 ? -79.331 -11.297 105.897 1.00 68.75 170 TYR A O 1
ATOM 1383 N N . TYR A 1 171 ? -77.274 -12.021 105.427 1.00 64.00 171 TYR A N 1
ATOM 1384 C CA . TYR A 1 171 ? -77.062 -12.669 106.729 1.00 64.00 171 TYR A CA 1
ATOM 1385 C C . TYR A 1 171 ? -77.063 -11.701 107.919 1.00 64.00 171 TYR A C 1
ATOM 1387 O O . TYR A 1 171 ? -77.382 -12.104 109.029 1.00 64.00 171 TYR A O 1
ATOM 1395 N N . LYS A 1 172 ? -76.738 -10.424 107.708 1.00 61.06 172 LYS A N 1
ATOM 1396 C CA . LYS A 1 172 ? -76.836 -9.373 108.729 1.00 61.06 172 LYS A CA 1
ATOM 1397 C C . LYS A 1 172 ? -78.277 -8.892 108.944 1.00 61.06 172 LYS A C 1
ATOM 1399 O O . LYS A 1 172 ? -78.588 -8.387 110.016 1.00 61.06 172 LYS A O 1
ATOM 1404 N N . ASN A 1 173 ? -79.135 -9.052 107.936 1.00 57.50 173 ASN A N 1
ATOM 1405 C CA . ASN A 1 173 ? -80.542 -8.646 107.954 1.00 57.50 173 ASN A CA 1
ATOM 1406 C C . ASN A 1 173 ? -81.511 -9.830 108.145 1.00 57.50 173 ASN A C 1
ATOM 1408 O O . ASN A 1 173 ? -82.722 -9.627 108.194 1.00 57.50 173 ASN A O 1
ATOM 1412 N N . VAL A 1 174 ? -80.989 -11.055 108.238 1.00 49.94 174 VAL A N 1
ATOM 1413 C CA . VAL A 1 174 ? -81.716 -12.269 108.609 1.00 49.94 174 VAL A CA 1
ATOM 1414 C C . VAL A 1 174 ? -81.283 -12.632 110.024 1.00 49.94 174 VAL A C 1
ATOM 1416 O O . VAL A 1 174 ? -80.125 -12.974 110.243 1.00 49.94 174 VAL A O 1
ATOM 1419 N N . ASP A 1 175 ? -82.204 -12.560 110.982 1.00 45.72 175 ASP A N 1
ATOM 1420 C CA . ASP A 1 175 ? -81.978 -13.051 112.342 1.00 45.72 175 ASP A CA 1
ATOM 1421 C C . ASP A 1 175 ? -81.573 -14.535 112.296 1.00 45.72 175 ASP A C 1
ATOM 1423 O O . ASP A 1 175 ? -82.385 -15.405 111.965 1.00 45.72 175 ASP A O 1
ATOM 1427 N N . LEU A 1 176 ? -80.309 -14.843 112.611 1.00 40.38 176 LEU A N 1
ATOM 1428 C CA . LEU A 1 176 ? -79.867 -16.226 112.780 1.00 40.38 176 LEU A CA 1
ATOM 1429 C C . LEU A 1 176 ? -80.296 -16.754 114.166 1.00 40.38 176 LEU A C 1
ATOM 1431 O O . LEU A 1 176 ? -80.000 -16.110 115.178 1.00 40.38 176 LEU A O 1
ATOM 1435 N N . PRO A 1 177 ? -80.940 -17.938 114.253 1.00 41.72 177 PRO A N 1
ATOM 1436 C CA . PRO A 1 177 ? -81.321 -18.550 115.522 1.00 41.72 177 PRO A CA 1
ATOM 1437 C C . PRO A 1 177 ? -80.099 -18.998 116.332 1.00 41.72 177 PRO A C 1
ATOM 1439 O O . PRO A 1 177 ? -79.109 -19.495 115.802 1.00 41.72 177 PRO A O 1
ATOM 1442 N N . SER A 1 178 ? -80.214 -18.854 117.648 1.00 41.59 178 SER A N 1
ATOM 1443 C CA . SER A 1 178 ? -79.165 -18.914 118.671 1.00 41.59 178 SER A CA 1
ATOM 1444 C C . SER A 1 178 ? -78.532 -20.290 118.965 1.00 41.59 178 SER A C 1
ATOM 1446 O O . SER A 1 178 ? -78.248 -20.582 120.125 1.00 41.59 178 SER A O 1
ATOM 1448 N N . ALA A 1 179 ? -78.268 -21.140 117.976 1.00 41.09 179 ALA A N 1
ATOM 1449 C CA . ALA A 1 179 ? -77.655 -22.451 118.205 1.00 41.09 179 ALA A CA 1
ATOM 1450 C C . ALA A 1 179 ? -76.305 -22.567 117.490 1.00 41.09 179 ALA A C 1
ATOM 1452 O O . ALA A 1 179 ? -76.281 -22.895 116.312 1.00 41.09 179 ALA A O 1
ATOM 1453 N N . LEU A 1 180 ? -75.217 -22.256 118.210 1.00 44.25 180 LEU A N 1
ATOM 1454 C CA . LEU A 1 180 ? -73.853 -22.814 118.093 1.00 44.25 180 LEU A CA 1
ATOM 1455 C C . LEU A 1 180 ? -72.898 -21.954 118.950 1.00 44.25 180 LEU A C 1
ATOM 1457 O O . LEU A 1 180 ? -72.170 -21.093 118.459 1.00 44.25 180 LEU A O 1
ATOM 1461 N N . ARG A 1 181 ? -72.954 -22.161 120.271 1.00 40.03 181 ARG A N 1
ATOM 1462 C CA . ARG A 1 181 ? -71.851 -21.873 121.201 1.00 40.03 181 ARG A CA 1
ATOM 1463 C C . ARG A 1 181 ? -71.336 -23.215 121.735 1.00 40.03 181 ARG A C 1
ATOM 1465 O O . ARG A 1 181 ? -72.163 -24.091 121.963 1.00 40.03 181 ARG A O 1
ATOM 1472 N N . GLU A 1 182 ? -70.023 -23.260 121.988 1.00 40.69 182 GLU A N 1
ATOM 1473 C CA . GLU A 1 182 ? -69.193 -24.358 122.552 1.00 40.69 182 GLU A CA 1
ATOM 1474 C C . GLU A 1 182 ? -68.770 -25.414 121.510 1.00 40.69 182 GLU A C 1
ATOM 1476 O O . GLU A 1 182 ? -69.581 -25.800 120.680 1.00 40.69 182 GLU A O 1
ATOM 1481 N N . GLU A 1 183 ? -67.517 -25.870 121.376 1.00 41.59 183 GLU A N 1
ATOM 1482 C CA . GLU A 1 183 ? -66.295 -25.959 122.214 1.00 41.59 183 GLU A CA 1
ATOM 1483 C C . GLU A 1 183 ? -65.064 -25.567 121.335 1.00 41.59 183 GLU A C 1
ATOM 1485 O O . GLU A 1 183 ? -65.124 -25.709 120.120 1.00 41.59 183 GLU A O 1
ATOM 1490 N N . GLY A 1 184 ? -63.968 -24.933 121.778 1.00 36.69 184 GLY A N 1
ATOM 1491 C CA . GLY A 1 184 ? -62.928 -25.417 122.698 1.00 36.69 184 GLY A CA 1
ATOM 1492 C C . GLY A 1 184 ? -61.704 -25.976 121.930 1.00 36.69 184 GLY A C 1
ATOM 1493 O O . GLY A 1 184 ? -61.880 -26.939 121.199 1.00 36.69 184 GLY A O 1
ATOM 1494 N N . ILE A 1 185 ? -60.503 -25.370 122.085 1.00 33.41 185 ILE A N 1
ATOM 1495 C CA . ILE A 1 185 ? -59.118 -25.946 122.105 1.00 33.41 185 ILE A CA 1
ATOM 1496 C C . ILE A 1 185 ? -58.049 -24.831 121.866 1.00 33.41 185 ILE A C 1
ATOM 1498 O O . ILE A 1 185 ? -58.125 -24.090 120.889 1.00 33.41 185 ILE A O 1
ATOM 1502 N N . GLY A 1 186 ? -57.067 -24.709 122.785 1.00 34.88 186 GLY A N 1
ATOM 1503 C CA . GLY A 1 186 ? -55.805 -23.926 122.663 1.00 34.88 186 GLY A CA 1
ATOM 1504 C C . GLY A 1 186 ? -54.747 -24.653 121.803 1.00 34.88 186 GLY A C 1
ATOM 1505 O O . GLY A 1 186 ? -55.032 -25.723 121.294 1.00 34.88 186 GLY A O 1
ATOM 1506 N N . ILE A 1 187 ? -53.501 -24.239 121.555 1.00 38.16 187 ILE A N 1
ATOM 1507 C CA . ILE A 1 187 ? -52.414 -23.545 122.274 1.00 38.16 187 ILE A CA 1
ATOM 1508 C C . ILE A 1 187 ? -51.445 -23.077 121.148 1.00 38.16 187 ILE A C 1
ATOM 1510 O O . ILE A 1 187 ? -51.315 -23.781 120.152 1.00 38.16 187 ILE A O 1
ATOM 1514 N N . GLY A 1 188 ? -50.795 -21.911 121.214 1.00 28.94 188 GLY A N 1
ATOM 1515 C CA . GLY A 1 188 ? -49.355 -21.873 121.514 1.00 28.94 188 GLY A CA 1
ATOM 1516 C C . GLY A 1 188 ? -48.609 -20.764 120.762 1.00 28.94 188 GLY A C 1
ATOM 1517 O O . GLY A 1 188 ? -48.674 -20.691 119.540 1.00 28.94 188 GLY A O 1
ATOM 1518 N N . ASN A 1 189 ? -47.919 -19.912 121.521 1.00 45.12 189 ASN A N 1
ATOM 1519 C CA . ASN A 1 189 ? -46.821 -19.057 121.059 1.00 45.12 189 ASN A CA 1
ATOM 1520 C C . ASN A 1 189 ? -45.596 -19.931 120.775 1.00 45.12 189 ASN A C 1
ATOM 1522 O O . ASN A 1 189 ? -45.410 -20.840 121.571 1.00 45.12 189 ASN A O 1
ATOM 1526 N N . GLU A 1 190 ? -44.746 -19.582 119.800 1.00 35.62 190 GLU A N 1
ATOM 1527 C CA . GLU A 1 190 ? -43.277 -19.482 119.943 1.00 35.62 190 GLU A CA 1
ATOM 1528 C C . GLU A 1 190 ? -42.710 -18.509 118.886 1.00 35.62 190 GLU A C 1
ATOM 1530 O O . GLU A 1 190 ? -43.398 -18.097 117.954 1.00 35.62 190 GLU A O 1
ATOM 1535 N N . HIS A 1 191 ? -41.483 -18.082 119.158 1.00 32.38 191 HIS A N 1
ATOM 1536 C CA . HIS A 1 191 ? -40.761 -16.881 118.750 1.00 32.38 191 HIS A CA 1
ATOM 1537 C C . HIS A 1 191 ? -39.722 -17.179 117.637 1.00 32.38 191 HIS A C 1
ATOM 1539 O O . HIS A 1 191 ? -39.463 -18.346 117.357 1.00 32.38 191 HIS A O 1
ATOM 1545 N N . ASP A 1 192 ? -39.077 -16.109 117.138 1.00 40.34 192 ASP A N 1
ATOM 1546 C CA . ASP A 1 192 ? -37.762 -16.034 116.441 1.00 40.34 192 ASP A CA 1
ATOM 1547 C C . ASP A 1 192 ? -37.716 -16.395 114.935 1.00 40.34 192 ASP A C 1
ATOM 1549 O O . ASP A 1 192 ? -38.408 -17.295 114.482 1.00 40.34 192 ASP A O 1
ATOM 1553 N N . GLU A 1 193 ? -36.945 -15.757 114.042 1.00 40.47 193 GLU A N 1
ATOM 1554 C CA . GLU A 1 193 ? -35.964 -14.656 114.077 1.00 40.47 193 GLU A CA 1
ATOM 1555 C C . GLU A 1 193 ? -35.741 -14.142 112.622 1.00 40.47 193 GLU A C 1
ATOM 1557 O O . GLU A 1 193 ? -35.942 -14.894 111.674 1.00 40.47 193 GLU A O 1
ATOM 1562 N N . ASN A 1 194 ? -35.311 -12.876 112.484 1.00 36.81 194 ASN A N 1
ATOM 1563 C CA . ASN A 1 194 ? -34.446 -12.257 111.450 1.00 36.81 194 ASN A CA 1
ATOM 1564 C C . ASN A 1 194 ? -34.577 -12.604 109.942 1.00 36.81 194 ASN A C 1
ATOM 1566 O O . ASN A 1 194 ? -34.281 -13.712 109.521 1.00 36.81 194 ASN A O 1
ATOM 1570 N N . GLU A 1 195 ? -34.781 -11.578 109.099 1.00 40.19 195 GLU A N 1
ATOM 1571 C CA . GLU A 1 195 ? -33.696 -11.020 108.259 1.00 40.19 195 GLU A CA 1
ATOM 1572 C C . GLU A 1 195 ? -34.091 -9.683 107.593 1.00 40.19 195 GLU A C 1
ATOM 1574 O O . GLU A 1 195 ? -35.220 -9.467 107.151 1.00 40.19 195 GLU A O 1
ATOM 1579 N N . ASP A 1 196 ? -33.117 -8.771 107.585 1.00 38.53 196 ASP A N 1
ATOM 1580 C CA . ASP A 1 196 ? -33.083 -7.472 106.914 1.00 38.53 196 ASP A CA 1
ATOM 1581 C C . ASP A 1 196 ? -33.283 -7.571 105.387 1.00 38.53 196 ASP A C 1
ATOM 1583 O O . ASP A 1 196 ? -32.963 -8.586 104.779 1.00 38.53 196 ASP A O 1
ATOM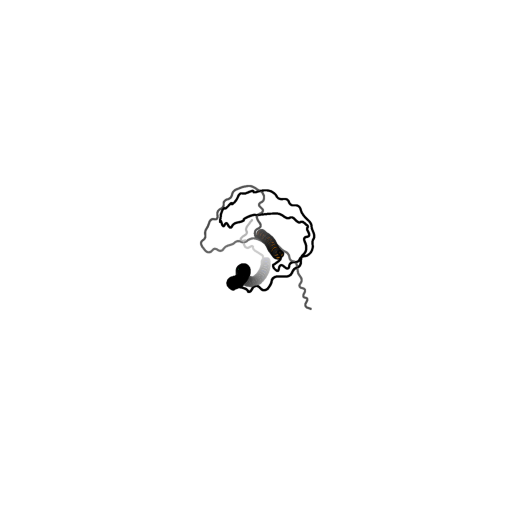 1587 N N . VAL A 1 197 ? -33.705 -6.465 104.751 1.00 38.12 197 VAL A N 1
ATOM 1588 C CA . VAL A 1 197 ? -32.961 -5.763 103.669 1.00 38.12 197 VAL A CA 1
ATOM 1589 C C . VAL A 1 197 ? -33.824 -4.624 103.079 1.00 38.12 197 VAL A C 1
ATOM 1591 O O . VAL A 1 197 ? -34.749 -4.804 102.297 1.00 38.12 197 VAL A O 1
ATOM 1594 N N . THR A 1 198 ? -33.480 -3.417 103.534 1.00 38.44 198 THR A N 1
ATOM 1595 C CA . THR A 1 198 ? -33.447 -2.096 102.868 1.00 38.44 198 THR A CA 1
ATOM 1596 C C . THR A 1 198 ? -34.553 -1.616 101.908 1.00 38.44 198 THR A C 1
ATOM 1598 O O . THR A 1 198 ? -34.662 -2.038 100.762 1.00 38.44 198 THR A O 1
ATOM 1601 N N . ARG A 1 199 ? -35.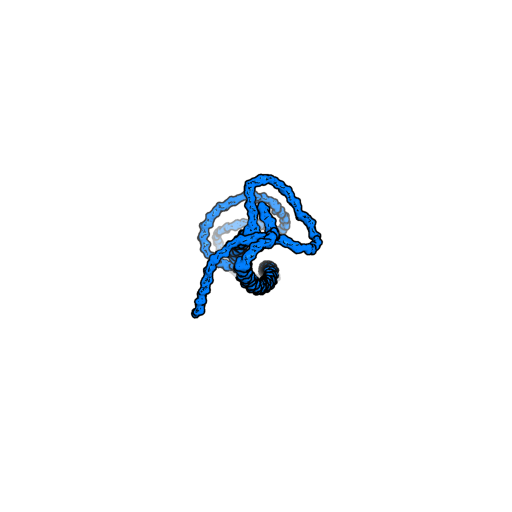184 -0.511 102.339 1.00 38.44 199 ARG A N 1
ATOM 1602 C CA . ARG A 1 199 ? -35.488 0.732 101.589 1.00 38.44 199 ARG A CA 1
ATOM 1603 C C . ARG A 1 199 ? -34.838 0.878 100.197 1.00 38.44 199 ARG A C 1
ATOM 1605 O O . ARG A 1 199 ? -33.612 0.934 100.107 1.00 38.44 199 ARG A O 1
ATOM 1612 N N . ARG A 1 200 ? -35.649 1.295 99.217 1.00 35.84 200 ARG A N 1
ATOM 1613 C CA . ARG A 1 200 ? -35.483 2.603 98.546 1.00 35.84 200 ARG A CA 1
ATOM 1614 C C . ARG A 1 200 ? -36.765 3.032 97.831 1.00 35.84 200 ARG A C 1
ATOM 1616 O O . ARG A 1 200 ? -37.206 2.398 96.883 1.00 35.84 200 ARG A O 1
ATOM 1623 N N . GLU A 1 201 ? -37.324 4.136 98.309 1.00 40.94 201 GLU A N 1
ATOM 1624 C CA . GLU A 1 201 ? -38.184 5.027 97.539 1.00 40.94 201 GLU A CA 1
ATOM 1625 C C . GLU A 1 201 ? -37.351 5.640 96.408 1.00 40.94 201 GLU A C 1
ATOM 1627 O O . GLU A 1 201 ? -36.252 6.127 96.674 1.00 40.94 201 GLU A O 1
ATOM 1632 N N . THR A 1 202 ? -37.883 5.664 95.190 1.00 39.00 202 THR A N 1
ATOM 1633 C CA . THR A 1 202 ? -37.732 6.804 94.277 1.00 39.00 202 THR A CA 1
ATOM 1634 C C . THR A 1 202 ? -38.902 6.803 93.307 1.00 39.00 202 THR A C 1
ATOM 1636 O O . THR A 1 202 ? -39.033 5.923 92.458 1.00 39.00 202 THR A O 1
ATOM 1639 N N . GLU A 1 203 ? -39.742 7.815 93.476 1.00 42.50 203 GLU A N 1
ATOM 1640 C CA . GLU A 1 203 ? -40.646 8.359 92.474 1.00 42.50 203 GLU A CA 1
ATOM 1641 C C . GLU A 1 203 ? -39.864 8.683 91.190 1.00 42.50 203 GLU A C 1
ATOM 1643 O O . GLU A 1 203 ? -38.746 9.196 91.241 1.00 42.50 203 GLU A O 1
ATOM 1648 N N . GLY A 1 204 ? -40.456 8.393 90.034 1.00 33.06 204 GLY A N 1
ATOM 1649 C CA . GLY A 1 2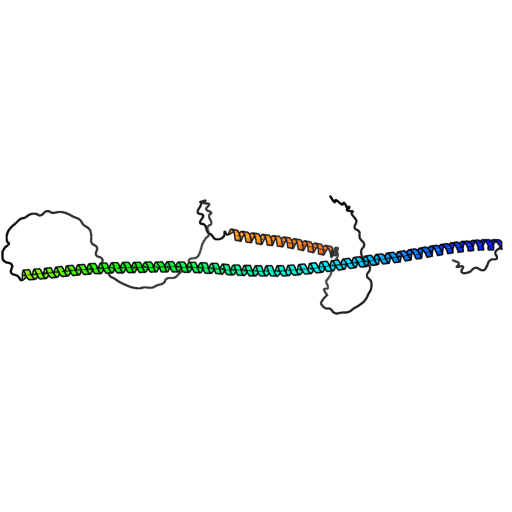04 ? -39.877 8.686 88.725 1.00 33.06 204 GLY A CA 1
ATOM 1650 C C . GLY A 1 204 ? -40.986 8.924 87.719 1.00 33.06 204 GLY A C 1
ATOM 1651 O O . GLY A 1 204 ? -41.407 8.009 87.018 1.00 33.06 204 GLY A O 1
ATOM 1652 N N . GLY A 1 205 ? -41.508 10.148 87.731 1.00 32.69 205 GLY A N 1
ATOM 1653 C CA . GLY A 1 205 ? -42.551 10.614 86.834 1.00 32.69 205 GLY A CA 1
ATOM 1654 C C . GLY A 1 205 ? -42.088 10.765 85.386 1.00 32.69 205 GLY A C 1
ATOM 1655 O O . GLY A 1 205 ? -40.932 11.052 85.088 1.00 32.69 205 GLY A O 1
ATOM 1656 N N . LEU A 1 206 ? -43.076 10.602 84.511 1.00 37.88 206 LEU A N 1
ATOM 1657 C CA . LEU A 1 206 ? -43.143 11.075 83.134 1.00 37.88 206 LEU A CA 1
ATOM 1658 C C . LEU A 1 206 ? -42.618 12.509 82.988 1.00 37.88 206 LEU A C 1
ATOM 1660 O O . LEU A 1 206 ? -43.128 13.388 83.672 1.00 37.88 206 LEU A O 1
ATOM 1664 N N . PHE A 1 207 ? -41.730 12.758 82.022 1.00 35.19 207 PHE A N 1
ATOM 1665 C CA . PHE A 1 207 ? -41.680 14.025 81.282 1.00 35.19 207 PHE A CA 1
ATOM 1666 C C . PHE A 1 207 ? -41.106 13.810 79.872 1.00 35.19 207 PHE A C 1
ATOM 1668 O O . PHE A 1 207 ? -39.986 13.340 79.695 1.00 35.19 207 PHE A O 1
ATOM 1675 N N . LEU A 1 208 ? -41.915 14.179 78.878 1.00 42.72 208 LEU A N 1
ATOM 1676 C CA . LEU A 1 208 ? -41.512 14.547 77.520 1.00 42.72 208 LEU A CA 1
ATOM 1677 C C . LEU A 1 208 ? -40.721 15.862 77.573 1.00 42.72 208 LEU A C 1
ATOM 1679 O O . LEU A 1 208 ? -41.215 16.789 78.213 1.00 42.72 208 LEU A O 1
ATOM 1683 N N . GLN A 1 209 ? -39.613 15.995 76.829 1.00 34.59 209 GLN A N 1
ATOM 1684 C CA . GLN A 1 209 ? -39.371 17.207 76.030 1.00 34.59 209 GLN A CA 1
ATOM 1685 C C . GLN A 1 209 ? -38.237 17.068 75.002 1.00 34.59 209 GLN A C 1
ATOM 1687 O O . GLN A 1 209 ? -37.151 16.577 75.297 1.00 34.59 209 GLN A O 1
ATOM 1692 N N . GLU A 1 210 ? -38.538 17.565 73.804 1.00 39.81 210 GLU A N 1
ATOM 1693 C CA . GLU A 1 210 ? -37.655 17.866 72.676 1.00 39.81 210 GLU A CA 1
ATOM 1694 C C . GLU A 1 210 ? -36.548 18.874 73.036 1.00 39.81 210 GLU A C 1
ATOM 1696 O O . GLU A 1 210 ? -36.735 19.744 73.889 1.00 39.81 210 GLU A O 1
ATOM 1701 N N . GLY A 1 211 ? -35.429 18.833 72.306 1.00 31.75 211 GLY A N 1
ATOM 1702 C CA . GLY A 1 211 ? -34.402 19.874 72.371 1.00 31.75 211 GLY A CA 1
ATOM 1703 C C . GLY A 1 211 ? -33.241 19.661 71.400 1.00 31.75 211 GLY A C 1
ATOM 1704 O O . GLY A 1 211 ? -32.345 18.866 71.657 1.00 31.75 211 GLY A O 1
ATOM 1705 N N . HIS A 1 212 ? -33.274 20.399 70.292 1.00 33.06 212 HIS A N 1
ATOM 1706 C CA . HIS A 1 212 ? -32.210 20.578 69.300 1.00 33.06 212 HIS A CA 1
ATOM 1707 C C . HIS A 1 212 ? -30.933 21.238 69.863 1.00 33.06 212 HIS A C 1
ATOM 1709 O O . HIS A 1 212 ? -31.038 22.093 70.738 1.00 33.06 212 HIS A O 1
ATOM 1715 N N . ALA A 1 213 ? -29.774 20.913 69.266 1.00 32.31 213 ALA A N 1
ATOM 1716 C CA . ALA A 1 213 ? -28.655 21.797 68.848 1.00 32.31 213 ALA A CA 1
ATOM 1717 C C . ALA A 1 213 ? -27.377 20.934 68.715 1.00 32.31 213 ALA A C 1
ATOM 1719 O O . ALA A 1 213 ? -26.925 20.333 69.681 1.00 32.31 213 ALA A O 1
ATOM 1720 N N . GLU A 1 214 ? -26.877 20.636 67.515 1.00 32.03 214 GLU A N 1
ATOM 1721 C CA . GLU A 1 214 ? -26.041 21.511 66.674 1.00 32.03 214 GLU A CA 1
ATOM 1722 C C . GLU A 1 214 ? -24.700 21.880 67.335 1.00 32.03 214 GLU A C 1
ATOM 1724 O O . GLU A 1 214 ? -24.599 22.881 68.035 1.00 32.03 214 GLU A O 1
ATOM 1729 N N . ILE A 1 215 ? -23.655 21.086 67.058 1.00 33.12 215 ILE A N 1
ATOM 1730 C CA . ILE A 1 215 ? -22.264 21.559 67.007 1.00 33.12 215 ILE A CA 1
ATOM 1731 C C . ILE A 1 215 ? -21.560 20.849 65.843 1.00 33.12 215 ILE A C 1
ATOM 1733 O O . ILE A 1 215 ? -21.309 19.646 65.869 1.00 33.12 215 ILE A O 1
ATOM 1737 N N . THR A 1 216 ? -21.222 21.629 64.824 1.00 32.91 216 THR A N 1
ATOM 1738 C CA . THR A 1 216 ? -20.133 21.367 63.869 1.00 32.91 216 THR A CA 1
ATOM 1739 C C . THR A 1 216 ? -19.023 22.411 64.120 1.00 32.91 216 THR A C 1
ATOM 1741 O O . THR A 1 216 ? -19.229 23.315 64.927 1.00 32.91 216 THR A O 1
ATOM 1744 N N . PRO A 1 217 ? -17.895 22.406 63.396 1.00 56.12 217 PRO A N 1
ATOM 1745 C CA . PRO A 1 217 ? -16.727 21.549 63.603 1.00 56.12 217 PRO A CA 1
ATOM 1746 C C . PRO A 1 217 ? -15.450 22.399 63.806 1.00 56.12 217 PRO A C 1
ATOM 1748 O O . PRO A 1 217 ? -15.404 23.543 63.367 1.00 56.12 217 PRO A O 1
ATOM 1751 N N . GLU A 1 218 ? -14.351 21.854 64.346 1.00 30.95 218 GLU A N 1
ATOM 1752 C CA . GLU A 1 218 ? -13.041 22.469 64.070 1.00 30.95 218 GLU A CA 1
ATOM 1753 C C . GLU A 1 218 ? -11.844 21.505 64.133 1.00 30.95 218 GLU A C 1
ATOM 1755 O O . GLU A 1 218 ? -11.514 20.917 65.157 1.00 30.95 218 GLU A O 1
ATOM 1760 N N . LYS A 1 219 ? -11.246 21.359 62.945 1.00 37.59 219 LYS A N 1
ATOM 1761 C CA . LYS A 1 219 ? -9.837 21.163 62.573 1.00 37.59 219 LYS A CA 1
ATOM 1762 C C . LYS A 1 219 ? -8.818 20.785 63.660 1.00 37.59 219 LYS A C 1
ATOM 1764 O O . LYS A 1 219 ? -8.486 21.584 64.528 1.00 37.59 219 LYS A O 1
ATOM 1769 N N . ALA A 1 220 ? -8.099 19.698 63.383 1.00 32.50 220 ALA A N 1
ATOM 1770 C CA . ALA A 1 220 ? -6.649 19.654 63.556 1.00 32.50 220 ALA A CA 1
ATOM 1771 C C . ALA A 1 220 ? -6.028 18.825 62.421 1.00 32.50 220 ALA A C 1
ATOM 1773 O O . ALA A 1 220 ? -6.260 17.624 62.302 1.00 32.50 220 ALA A O 1
ATOM 1774 N N . GLU A 1 221 ? -5.276 19.502 61.557 1.00 35.91 221 GLU A N 1
ATOM 1775 C CA . GLU A 1 221 ? -4.377 18.890 60.588 1.00 35.91 221 GLU A CA 1
ATOM 1776 C C . GLU A 1 221 ? -3.061 18.463 61.253 1.00 35.91 221 GLU A C 1
ATOM 1778 O O . GLU A 1 221 ? -2.617 19.039 62.246 1.00 35.91 221 GLU A O 1
ATOM 1783 N N . THR A 1 222 ? -2.390 17.561 60.536 1.00 32.22 222 THR A N 1
ATOM 1784 C CA . THR A 1 222 ? -0.945 17.319 60.436 1.00 32.22 222 THR A CA 1
ATOM 1785 C C . THR A 1 222 ? -0.384 16.077 61.121 1.00 32.22 222 THR A C 1
ATOM 1787 O O . THR A 1 222 ? -0.622 15.788 62.287 1.00 32.22 222 THR A O 1
ATOM 1790 N N . SER A 1 223 ? 0.502 15.447 60.339 1.00 29.97 223 SER A N 1
ATOM 1791 C CA . SER A 1 223 ? 1.800 14.922 60.763 1.00 29.97 223 SER A CA 1
ATOM 1792 C C . SER A 1 223 ? 1.958 13.395 60.855 1.00 29.97 223 SER A C 1
ATOM 1794 O O . SER A 1 223 ? 1.814 12.786 61.909 1.00 29.97 223 SER A O 1
ATOM 1796 N N . ASN A 1 224 ? 2.500 12.880 59.745 1.00 33.19 224 ASN A N 1
ATOM 1797 C CA . ASN A 1 224 ? 3.698 12.033 59.648 1.00 33.19 224 ASN A CA 1
ATOM 1798 C C . ASN A 1 224 ? 3.557 10.525 59.387 1.00 33.19 224 ASN A C 1
ATOM 1800 O O . ASN A 1 224 ? 3.183 9.721 60.233 1.00 33.19 224 ASN A O 1
ATOM 1804 N N . ASN A 1 225 ? 4.052 10.192 58.190 1.00 34.53 225 ASN A N 1
ATOM 1805 C CA . ASN A 1 225 ? 4.708 8.961 57.771 1.00 34.53 225 ASN A CA 1
ATOM 1806 C C . ASN A 1 225 ? 5.450 8.217 58.892 1.00 34.53 225 ASN A C 1
ATOM 1808 O O . ASN A 1 225 ? 6.298 8.791 59.575 1.00 34.53 225 ASN A O 1
ATOM 1812 N N . SER A 1 226 ? 5.276 6.896 58.927 1.00 35.44 226 SER A N 1
ATOM 1813 C CA . SER A 1 226 ? 6.350 5.977 59.300 1.00 35.44 226 SER A CA 1
ATOM 1814 C C . SER A 1 226 ? 6.142 4.635 58.605 1.00 35.44 226 SER A C 1
ATOM 1816 O O . SER A 1 226 ? 5.178 3.918 58.861 1.00 35.44 226 SER A O 1
ATOM 1818 N N . ALA A 1 227 ? 7.060 4.332 57.692 1.00 36.19 227 ALA A N 1
ATOM 1819 C CA . ALA A 1 227 ? 7.245 3.021 57.106 1.00 36.19 227 ALA A CA 1
ATOM 1820 C C . ALA A 1 227 ? 8.054 2.147 58.075 1.00 36.19 227 ALA A C 1
ATOM 1822 O O . ALA A 1 227 ? 9.169 2.512 58.442 1.00 36.19 227 ALA A O 1
ATOM 1823 N N . VAL A 1 228 ? 7.532 0.969 58.418 1.00 33.53 228 VAL A N 1
ATOM 1824 C CA . VAL A 1 228 ? 8.322 -0.174 58.900 1.00 33.53 228 VAL A CA 1
ATOM 1825 C C . VAL A 1 228 ? 7.743 -1.447 58.263 1.00 33.53 228 VAL A C 1
ATOM 1827 O O . VAL A 1 228 ? 6.521 -1.595 58.234 1.00 33.53 228 VAL A O 1
ATOM 1830 N N . PRO A 1 229 ? 8.582 -2.349 57.714 1.00 44.69 229 PRO A N 1
ATOM 1831 C CA . PRO A 1 229 ? 8.135 -3.503 56.949 1.00 44.69 229 PRO A CA 1
ATOM 1832 C C . PRO A 1 229 ? 7.915 -4.717 57.858 1.00 44.69 229 PRO A C 1
ATOM 1834 O O . PRO A 1 229 ? 8.822 -5.131 58.580 1.00 44.69 229 PRO A O 1
ATOM 1837 N N . SER A 1 230 ? 6.749 -5.349 57.749 1.00 39.72 230 SER A N 1
ATOM 1838 C CA . SER A 1 230 ? 6.466 -6.623 58.415 1.00 39.72 230 SER A CA 1
ATOM 1839 C C . SER A 1 230 ? 6.359 -7.726 57.370 1.00 39.72 230 SER A C 1
ATOM 1841 O O . SER A 1 230 ? 5.368 -7.850 56.657 1.00 39.72 230 SER A O 1
ATOM 1843 N N . LYS A 1 231 ? 7.420 -8.534 57.274 1.00 45.53 231 LYS A N 1
ATOM 1844 C CA . LYS A 1 231 ? 7.340 -9.893 56.739 1.00 45.53 231 LYS A CA 1
ATOM 1845 C C . LYS A 1 231 ? 6.520 -10.723 57.720 1.00 45.53 231 LYS A C 1
ATOM 1847 O O . LYS A 1 231 ? 7.059 -11.101 58.752 1.00 45.53 231 LYS A O 1
ATOM 1852 N N . GLU A 1 232 ? 5.306 -11.101 57.350 1.00 39.28 232 GLU A N 1
ATOM 1853 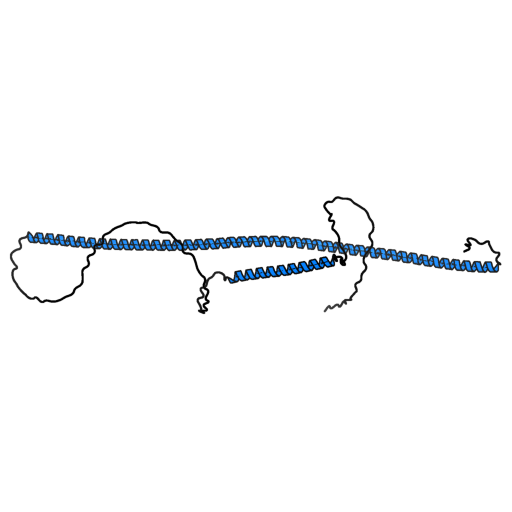C CA . GLU A 1 232 ? 4.677 -12.308 57.881 1.00 39.28 232 GLU A CA 1
ATOM 1854 C C . GLU A 1 232 ? 4.049 -13.101 56.737 1.00 39.28 232 GLU A C 1
ATOM 1856 O O . GLU A 1 232 ? 3.213 -12.626 55.974 1.00 39.28 232 GLU A O 1
ATOM 1861 N N . LYS A 1 233 ? 4.546 -14.330 56.599 1.00 45.62 233 LYS A N 1
ATOM 1862 C CA . LYS A 1 233 ? 3.902 -15.408 55.863 1.00 45.62 233 LYS A CA 1
ATOM 1863 C C . LYS A 1 233 ? 2.711 -15.874 56.699 1.00 45.62 233 LYS A C 1
ATOM 1865 O O . LYS A 1 233 ? 2.936 -16.270 57.832 1.00 45.62 233 LYS A O 1
ATOM 1870 N N . ASN A 1 234 ? 1.523 -15.891 56.109 1.00 36.00 234 ASN A N 1
ATOM 1871 C CA . ASN A 1 234 ? 0.405 -16.794 56.409 1.00 36.00 234 ASN A CA 1
ATOM 1872 C C . ASN A 1 234 ? -0.481 -16.761 55.152 1.00 36.00 234 ASN A C 1
ATOM 1874 O O . ASN A 1 234 ? -1.008 -15.718 54.793 1.00 36.00 234 ASN A O 1
ATOM 1878 N N . SER A 1 235 ? -0.350 -17.723 54.239 1.00 43.25 235 SER A N 1
ATOM 1879 C CA . SER A 1 235 ? -1.083 -18.997 54.214 1.00 43.25 235 SER A CA 1
ATOM 1880 C C . SER A 1 235 ? -2.605 -18.821 54.169 1.00 43.25 235 SER A C 1
ATOM 1882 O O . SER A 1 235 ? -3.260 -18.784 55.204 1.00 43.25 235 SER A O 1
ATOM 1884 N N . GLY A 1 236 ? -3.124 -18.797 52.940 1.00 46.53 236 GLY A N 1
ATOM 1885 C CA . GLY A 1 236 ? -4.316 -19.548 52.549 1.00 46.53 236 GLY A CA 1
ATOM 1886 C C . GLY A 1 236 ? -5.651 -19.067 53.095 1.00 46.53 236 GLY A C 1
ATOM 1887 O O . GLY A 1 236 ? -6.185 -19.694 54.001 1.00 46.53 236 GLY A O 1
ATOM 1888 N N . VAL A 1 237 ? -6.228 -18.065 52.433 1.00 39.38 237 VAL A N 1
ATOM 1889 C CA . VAL A 1 237 ? -7.667 -18.020 52.145 1.00 39.38 237 VAL A CA 1
ATOM 1890 C C . VAL A 1 237 ? -7.799 -17.455 50.726 1.00 39.38 237 VAL A C 1
ATOM 1892 O O . VAL A 1 237 ? -7.690 -16.251 50.514 1.00 39.38 237 VAL A O 1
ATOM 1895 N N . GLU A 1 238 ? -7.907 -18.345 49.738 1.00 44.12 238 GLU A N 1
ATOM 1896 C CA . GLU A 1 238 ? -8.351 -17.992 48.387 1.00 44.12 238 GLU A CA 1
ATOM 1897 C C . GLU A 1 238 ? -9.867 -17.785 48.461 1.00 44.12 238 GLU A C 1
ATOM 1899 O O . GLU A 1 238 ? -10.635 -18.743 48.467 1.00 44.12 238 GLU A O 1
ATOM 1904 N N . GLU A 1 239 ? -10.296 -16.531 48.596 1.00 45.62 239 GLU A N 1
ATOM 1905 C CA . GLU A 1 239 ? -11.651 -16.142 48.216 1.00 45.62 239 GLU A CA 1
ATOM 1906 C C . GLU A 1 239 ? -11.649 -15.895 46.706 1.00 45.62 239 GLU A C 1
ATOM 1908 O O . GLU A 1 239 ? -10.976 -14.993 46.199 1.00 45.62 239 GLU A O 1
ATOM 1913 N N . ASP A 1 240 ? -12.377 -16.754 45.994 1.00 45.75 240 ASP A N 1
ATOM 1914 C CA . ASP A 1 240 ? -12.655 -16.662 44.567 1.00 45.75 240 ASP A CA 1
ATOM 1915 C C . ASP A 1 240 ? -13.347 -15.330 44.242 1.00 45.75 240 ASP A C 1
ATOM 1917 O O . ASP A 1 240 ? -14.568 -15.188 44.312 1.00 45.75 240 ASP A O 1
ATOM 1921 N N . ASN A 1 241 ? -12.543 -14.341 43.861 1.00 40.81 241 ASN A N 1
ATOM 1922 C CA . ASN A 1 241 ? -13.000 -13.104 43.249 1.00 40.81 241 ASN A CA 1
ATOM 1923 C C . ASN A 1 241 ? -13.111 -13.349 41.727 1.00 40.81 241 ASN A C 1
ATOM 1925 O O . ASN A 1 241 ? -12.088 -13.593 41.084 1.00 40.81 241 ASN A O 1
ATOM 1929 N N . PRO A 1 242 ? -14.305 -13.294 41.105 1.00 48.47 242 PRO A N 1
ATOM 1930 C CA . PRO A 1 242 ? -14.484 -13.666 39.697 1.00 48.47 242 PRO A CA 1
ATOM 1931 C C . PRO A 1 242 ? -14.110 -12.546 38.710 1.00 48.47 242 PRO A C 1
ATOM 1933 O O . PRO A 1 242 ? -14.347 -12.678 37.510 1.00 48.47 242 PRO A O 1
ATOM 1936 N N . PHE A 1 243 ? -13.520 -11.444 39.180 1.00 44.12 243 PHE A N 1
ATOM 1937 C CA . PHE A 1 243 ? -13.134 -10.315 38.340 1.00 44.12 243 PHE A CA 1
ATOM 1938 C C . PHE A 1 243 ? -11.613 -10.210 38.206 1.00 44.12 243 PHE A C 1
ATOM 1940 O O . PHE A 1 243 ? -10.915 -9.877 39.157 1.00 44.12 243 PHE A O 1
ATOM 1947 N N . GLY A 1 244 ? -11.155 -10.516 36.987 1.00 47.62 244 GLY A N 1
ATOM 1948 C CA . GLY A 1 244 ? -9.948 -10.031 36.309 1.00 47.62 244 GLY A CA 1
ATOM 1949 C C . GLY A 1 244 ? -8.774 -9.605 37.184 1.00 47.62 244 GLY A C 1
ATOM 1950 O O . GLY A 1 244 ? -8.758 -8.514 37.749 1.00 47.62 244 GLY A O 1
ATOM 1951 N N . LYS A 1 245 ? -7.742 -10.447 37.203 1.00 49.81 245 LYS A N 1
ATOM 1952 C CA . LYS A 1 245 ? -6.437 -10.138 37.785 1.00 49.81 245 LYS A CA 1
ATOM 1953 C C . LYS A 1 245 ? -5.888 -8.849 37.157 1.00 49.81 245 LYS A C 1
ATOM 1955 O O . LYS A 1 245 ? -5.902 -8.684 35.941 1.00 49.81 245 LYS A O 1
ATOM 1960 N N . SER A 1 246 ? -5.342 -7.966 37.989 1.00 56.12 246 SER A N 1
ATOM 1961 C CA . SER A 1 246 ? -4.611 -6.748 37.600 1.00 56.12 246 SER A CA 1
ATOM 1962 C C . SER A 1 246 ? -3.461 -6.985 36.607 1.00 56.12 246 SER A C 1
ATOM 1964 O O . SER A 1 246 ? -2.968 -6.040 35.997 1.00 56.12 246 SER A O 1
ATOM 1966 N N . ASP A 1 247 ? -3.060 -8.242 36.423 1.00 57.56 247 ASP A N 1
ATOM 1967 C CA . ASP A 1 247 ? -2.004 -8.681 35.514 1.00 57.56 247 ASP A CA 1
ATOM 1968 C C . ASP A 1 247 ? -2.326 -8.418 34.030 1.00 57.56 247 ASP A C 1
ATOM 1970 O O . ASP A 1 247 ? -1.406 -8.208 33.236 1.00 57.56 247 ASP A O 1
ATOM 1974 N N . ASP A 1 248 ? -3.609 -8.360 33.650 1.00 60.81 248 ASP A N 1
ATOM 1975 C CA . ASP A 1 248 ? -4.020 -8.167 32.250 1.00 60.81 248 ASP A CA 1
ATOM 1976 C C . ASP A 1 248 ? -3.754 -6.732 31.760 1.00 60.81 248 ASP A C 1
ATOM 1978 O O . ASP A 1 248 ? -3.329 -6.520 30.622 1.00 60.81 248 ASP A O 1
ATOM 1982 N N . PHE A 1 249 ? -3.913 -5.728 32.629 1.00 62.69 249 PHE A N 1
ATOM 1983 C CA . PHE A 1 249 ? -3.599 -4.333 32.292 1.00 62.69 249 PHE A CA 1
ATOM 1984 C C . PHE A 1 249 ? -2.088 -4.079 32.215 1.00 62.69 249 PHE A C 1
ATOM 1986 O O . PHE A 1 249 ? -1.633 -3.313 31.361 1.00 62.69 249 PHE A O 1
ATOM 1993 N N . ASP A 1 250 ? -1.299 -4.748 33.057 1.00 73.38 250 ASP A N 1
ATOM 1994 C CA . ASP A 1 250 ? 0.164 -4.663 33.017 1.00 73.38 250 ASP A CA 1
ATOM 1995 C C . ASP A 1 250 ? 0.762 -5.415 31.823 1.00 73.38 250 ASP A C 1
ATOM 1997 O O . ASP A 1 250 ? 1.834 -5.042 31.334 1.00 73.38 250 ASP A O 1
ATOM 2001 N N . PHE A 1 251 ? 0.083 -6.459 31.340 1.00 76.12 251 PHE A N 1
ATOM 2002 C CA . PHE A 1 251 ? 0.421 -7.132 30.090 1.00 76.12 251 PHE A CA 1
ATOM 2003 C C . PHE A 1 251 ? 0.164 -6.220 28.889 1.00 76.12 251 PHE A C 1
ATOM 2005 O O . PHE A 1 251 ? 1.082 -5.988 28.106 1.00 76.12 251 PHE A O 1
ATOM 2012 N N . VAL A 1 252 ? -1.032 -5.625 28.789 1.00 77.25 252 VAL A N 1
ATOM 2013 C CA . VAL A 1 252 ? -1.373 -4.694 27.698 1.00 77.25 252 VAL A CA 1
ATOM 2014 C C . VAL A 1 252 ? -0.431 -3.490 27.685 1.00 77.25 252 VAL A C 1
ATOM 2016 O O . VAL A 1 252 ? 0.069 -3.122 26.626 1.00 77.25 252 VAL A O 1
ATOM 2019 N N . ARG A 1 253 ? -0.104 -2.915 28.848 1.00 83.12 253 ARG A N 1
ATOM 2020 C CA . ARG A 1 253 ? 0.852 -1.800 28.936 1.00 83.12 253 ARG A CA 1
ATOM 2021 C C . ARG A 1 253 ? 2.252 -2.193 28.451 1.00 83.12 253 ARG A C 1
ATOM 2023 O O . ARG A 1 253 ? 2.867 -1.439 27.705 1.00 83.12 253 ARG A O 1
ATOM 2030 N N . ARG A 1 254 ? 2.744 -3.379 28.831 1.00 84.12 254 ARG A N 1
ATOM 2031 C CA . ARG A 1 254 ? 4.029 -3.913 28.342 1.00 84.12 254 ARG A CA 1
ATOM 2032 C C . ARG A 1 254 ? 4.010 -4.223 26.849 1.00 84.12 254 ARG A C 1
ATOM 2034 O O . ARG A 1 254 ? 5.044 -4.095 26.202 1.00 84.12 254 ARG A O 1
ATOM 2041 N N . GLU A 1 255 ? 2.874 -4.651 26.313 1.00 87.00 255 GLU A N 1
ATOM 2042 C CA . GLU A 1 255 ? 2.729 -4.961 24.892 1.00 87.00 255 GLU A CA 1
ATOM 2043 C C . GLU A 1 255 ? 2.712 -3.690 24.042 1.00 87.00 255 GLU A C 1
ATOM 2045 O O . GLU A 1 255 ? 3.446 -3.604 23.062 1.00 87.00 255 GLU A O 1
ATOM 2050 N N . VAL A 1 256 ? 1.958 -2.671 24.466 1.00 87.50 256 VAL A N 1
ATOM 2051 C CA . VAL A 1 256 ? 1.943 -1.347 23.824 1.00 87.50 256 VAL A CA 1
ATOM 2052 C C . VAL A 1 256 ? 3.343 -0.743 23.820 1.00 87.50 256 VAL A C 1
ATOM 2054 O O . VAL A 1 256 ? 3.816 -0.316 22.773 1.00 87.50 256 VAL A O 1
ATOM 2057 N N . GLN A 1 257 ? 4.049 -0.797 24.950 1.00 90.81 257 GLN A N 1
ATOM 2058 C CA . GLN A 1 257 ? 5.400 -0.251 25.039 1.00 90.81 257 GLN A CA 1
ATOM 2059 C C . GLN A 1 257 ? 6.401 -0.997 24.143 1.00 90.81 257 GLN A C 1
ATOM 2061 O O . GLN A 1 257 ? 7.245 -0.374 23.506 1.00 90.81 257 GLN A O 1
ATOM 2066 N N . ARG A 1 258 ? 6.265 -2.322 24.005 1.00 91.50 258 ARG A N 1
ATOM 2067 C CA . ARG A 1 258 ? 7.095 -3.111 23.082 1.00 91.50 258 ARG A CA 1
ATOM 2068 C C . ARG A 1 258 ? 6.815 -2.768 21.615 1.00 91.50 258 ARG A C 1
ATOM 2070 O O . ARG A 1 258 ? 7.744 -2.719 20.815 1.00 91.50 258 ARG A O 1
ATOM 2077 N N . MET A 1 259 ? 5.552 -2.526 21.264 1.00 87.06 259 MET A N 1
ATOM 2078 C CA . MET A 1 259 ? 5.155 -2.100 19.917 1.00 87.06 259 MET A CA 1
ATOM 2079 C C . MET A 1 259 ? 5.660 -0.687 19.595 1.00 87.06 259 MET A C 1
ATOM 2081 O O . MET A 1 259 ? 6.086 -0.430 18.471 1.00 87.06 259 MET A O 1
ATOM 2085 N N . GLU A 1 260 ? 5.651 0.224 20.571 1.00 87.50 260 GLU A N 1
ATOM 2086 C CA . GLU A 1 260 ? 6.218 1.571 20.430 1.00 87.50 260 GLU A CA 1
ATOM 2087 C C . GLU A 1 260 ? 7.741 1.538 20.241 1.00 87.50 260 GLU A C 1
ATOM 2089 O O . GLU A 1 260 ? 8.252 2.223 19.356 1.00 87.50 260 GLU A O 1
ATOM 2094 N N . GLU A 1 261 ? 8.456 0.701 20.999 1.00 90.00 261 GLU A N 1
ATOM 2095 C CA . GLU A 1 261 ? 9.902 0.487 20.839 1.00 90.00 261 GLU A CA 1
ATOM 2096 C C . GLU A 1 261 ? 10.241 -0.103 19.462 1.00 90.00 261 GLU A C 1
ATOM 2098 O O . GLU A 1 261 ? 11.112 0.415 18.767 1.00 90.00 261 GLU A O 1
ATOM 2103 N N . GLN A 1 262 ? 9.501 -1.122 19.009 1.00 88.81 262 GLN A N 1
ATOM 2104 C CA . GLN A 1 262 ? 9.684 -1.695 17.669 1.00 88.81 262 GLN A CA 1
ATOM 2105 C C . GLN A 1 262 ? 9.429 -0.670 16.560 1.00 88.81 262 GLN A C 1
ATOM 2107 O O . GLN A 1 262 ? 10.177 -0.610 15.585 1.00 88.81 262 GLN A O 1
ATOM 2112 N N . ARG A 1 263 ? 8.397 0.167 16.717 1.00 88.31 263 ARG A N 1
ATOM 2113 C CA . ARG A 1 263 ? 8.089 1.232 15.760 1.00 88.31 263 ARG A CA 1
ATOM 2114 C C . ARG A 1 263 ? 9.187 2.296 15.724 1.00 88.31 263 ARG A C 1
ATOM 2116 O O . ARG A 1 263 ? 9.500 2.782 14.643 1.00 88.31 263 ARG A O 1
ATOM 2123 N N . ALA A 1 264 ? 9.769 2.650 16.869 1.00 89.81 264 ALA A N 1
ATOM 2124 C CA . ALA A 1 264 ? 10.890 3.585 16.933 1.00 89.81 264 ALA A CA 1
ATOM 2125 C C . ALA A 1 264 ? 12.139 3.021 16.232 1.00 89.81 264 ALA A C 1
ATOM 2127 O O . ALA A 1 264 ? 12.726 3.702 15.397 1.00 89.81 264 ALA A O 1
ATOM 2128 N N . GLU A 1 265 ? 12.484 1.752 16.474 1.00 91.31 265 GLU A N 1
ATOM 2129 C CA . GLU A 1 265 ? 13.609 1.093 15.793 1.00 91.31 265 GLU A CA 1
ATOM 2130 C C . GLU A 1 265 ? 13.413 0.994 14.271 1.00 91.31 265 GLU A C 1
ATOM 2132 O O . GLU A 1 265 ? 14.372 1.083 13.497 1.00 91.31 265 GLU A O 1
ATOM 2137 N N . GLU A 1 266 ? 12.177 0.780 13.817 1.00 90.06 266 GLU A N 1
ATOM 2138 C CA . GLU A 1 266 ? 11.855 0.721 12.393 1.00 90.06 266 GLU A CA 1
ATOM 2139 C C . GLU A 1 266 ? 11.922 2.102 11.730 1.00 90.06 266 GLU A C 1
ATOM 2141 O O . GLU A 1 266 ? 12.437 2.214 10.616 1.00 90.06 266 GLU A O 1
ATOM 2146 N N . ILE A 1 267 ? 11.499 3.157 12.436 1.00 90.88 267 ILE A N 1
ATOM 2147 C CA . ILE A 1 267 ? 11.689 4.547 12.003 1.00 90.88 267 ILE A CA 1
ATOM 2148 C C . ILE A 1 267 ? 13.184 4.858 11.865 1.00 90.88 267 ILE A C 1
ATOM 2150 O O . ILE A 1 267 ? 13.599 5.273 10.786 1.00 90.88 267 ILE A O 1
ATOM 2154 N N . ASP A 1 268 ? 14.007 4.552 12.872 1.00 91.56 268 ASP A N 1
ATOM 2155 C CA . ASP A 1 268 ? 15.459 4.783 12.819 1.00 91.56 268 ASP A CA 1
ATOM 2156 C C . ASP A 1 268 ? 16.121 4.033 11.645 1.00 91.56 268 ASP A C 1
ATOM 2158 O O . ASP A 1 268 ? 17.012 4.550 10.962 1.00 91.56 268 ASP A O 1
ATOM 2162 N N . ARG A 1 269 ? 15.679 2.799 11.355 1.00 93.12 269 ARG A N 1
ATOM 2163 C CA . ARG A 1 269 ? 16.162 2.045 10.183 1.00 93.12 269 ARG A CA 1
ATOM 2164 C C . ARG A 1 269 ? 15.773 2.699 8.866 1.00 93.12 269 ARG A C 1
ATOM 2166 O O . ARG A 1 269 ? 16.596 2.719 7.948 1.00 93.12 269 ARG A O 1
ATOM 2173 N N . LEU A 1 270 ? 14.535 3.172 8.749 1.00 89.25 270 LEU A N 1
ATOM 2174 C CA . LEU A 1 270 ? 14.047 3.829 7.541 1.00 89.25 270 LEU A CA 1
ATOM 2175 C C . LEU A 1 270 ? 14.739 5.177 7.332 1.00 89.25 270 LEU A C 1
ATOM 2177 O O . LEU A 1 270 ? 15.147 5.462 6.210 1.00 89.25 270 LEU A O 1
ATOM 2181 N N . GLU A 1 271 ? 14.964 5.952 8.391 1.00 89.88 271 GLU A N 1
ATOM 2182 C CA . GLU A 1 271 ? 15.730 7.200 8.332 1.00 89.88 271 GLU A CA 1
ATOM 2183 C C . GLU A 1 271 ? 17.170 6.952 7.866 1.00 89.88 271 GLU A C 1
ATOM 2185 O O . GLU A 1 271 ? 17.624 7.591 6.917 1.00 89.88 271 GLU A O 1
ATOM 2190 N N . MET A 1 272 ? 17.859 5.943 8.417 1.00 89.56 272 MET A N 1
ATOM 2191 C CA . MET A 1 272 ? 19.193 5.557 7.935 1.00 89.56 272 MET A CA 1
ATOM 2192 C C . MET A 1 272 ? 19.192 5.083 6.474 1.00 89.56 272 MET A C 1
ATOM 2194 O O . MET A 1 272 ? 20.164 5.301 5.747 1.00 89.56 272 MET A O 1
ATOM 2198 N N . ALA A 1 273 ? 18.139 4.395 6.026 1.00 87.25 273 ALA A N 1
ATOM 2199 C CA . ALA A 1 273 ? 18.019 3.953 4.639 1.00 87.25 273 ALA A CA 1
ATOM 2200 C C . ALA A 1 273 ? 17.782 5.135 3.688 1.00 87.25 273 ALA A C 1
ATOM 2202 O O . ALA A 1 273 ? 18.380 5.181 2.612 1.00 87.25 273 ALA A O 1
ATOM 2203 N N . ILE A 1 274 ? 16.964 6.106 4.098 1.00 85.12 274 ILE A N 1
ATOM 2204 C CA . ILE A 1 274 ? 16.732 7.350 3.361 1.00 85.12 274 ILE A CA 1
ATOM 2205 C C . ILE A 1 274 ? 18.031 8.154 3.270 1.00 85.12 274 ILE A C 1
ATOM 2207 O O . ILE A 1 274 ? 18.421 8.530 2.170 1.00 85.12 274 ILE A O 1
ATOM 2211 N N . GLU A 1 275 ? 18.763 8.323 4.372 1.00 84.12 275 GLU A N 1
ATOM 2212 C CA . GLU A 1 275 ? 20.035 9.056 4.383 1.00 84.12 275 GLU A CA 1
ATOM 2213 C C . GLU A 1 275 ? 21.095 8.388 3.482 1.00 84.12 275 GLU A C 1
ATOM 2215 O O . GLU A 1 275 ? 21.839 9.062 2.762 1.00 84.12 275 GLU A O 1
ATOM 2220 N N . ARG A 1 276 ? 21.129 7.049 3.431 1.00 80.62 276 ARG A N 1
ATOM 2221 C CA . ARG A 1 276 ? 21.973 6.307 2.475 1.00 80.62 276 ARG A CA 1
ATOM 2222 C C . ARG A 1 276 ? 21.559 6.541 1.027 1.00 80.62 276 ARG A C 1
ATOM 2224 O O . ARG A 1 276 ? 22.411 6.812 0.188 1.00 80.62 276 ARG A O 1
ATOM 2231 N N . MET A 1 277 ? 20.265 6.482 0.727 1.00 76.75 277 MET A N 1
ATOM 2232 C CA . MET A 1 277 ? 19.782 6.750 -0.629 1.00 76.75 277 MET A CA 1
ATOM 2233 C C . MET A 1 277 ? 20.036 8.203 -1.048 1.00 76.75 277 MET A C 1
ATOM 2235 O O . MET A 1 277 ? 20.377 8.453 -2.200 1.00 76.75 277 MET A O 1
ATOM 2239 N N . GLU A 1 278 ? 19.915 9.168 -0.138 1.00 75.62 278 GLU A N 1
ATOM 2240 C CA . GLU A 1 278 ? 20.204 10.577 -0.417 1.00 75.62 278 GLU A CA 1
ATOM 2241 C C . GLU A 1 278 ? 21.700 10.832 -0.637 1.00 75.62 278 GLU A C 1
ATOM 2243 O O . GLU A 1 278 ? 22.064 11.560 -1.561 1.00 75.62 278 GLU A O 1
ATOM 2248 N N . THR A 1 279 ? 22.573 10.190 0.144 1.00 69.69 279 THR A N 1
ATOM 2249 C CA . THR A 1 279 ? 24.033 10.287 -0.036 1.00 69.69 279 THR A CA 1
ATOM 2250 C C . THR A 1 279 ? 24.528 9.590 -1.306 1.00 69.69 279 THR A C 1
ATOM 2252 O O . THR A 1 279 ? 25.474 10.075 -1.927 1.00 69.69 279 THR A O 1
ATOM 2255 N N . GLU A 1 280 ? 23.873 8.511 -1.745 1.00 66.69 280 GLU A N 1
ATOM 2256 C CA . GLU A 1 280 ? 24.165 7.843 -3.022 1.00 66.69 280 GLU A CA 1
ATOM 2257 C C . GLU A 1 280 ? 23.601 8.600 -4.238 1.00 66.69 280 GLU A C 1
ATOM 2259 O O . GLU A 1 280 ? 24.195 8.563 -5.318 1.00 66.69 280 GLU A O 1
ATOM 2264 N N . ARG A 1 281 ? 22.480 9.319 -4.082 1.00 58.50 281 ARG A N 1
ATOM 2265 C CA . ARG A 1 281 ? 21.809 10.047 -5.176 1.00 58.50 281 ARG A CA 1
ATOM 2266 C C . ARG A 1 281 ? 22.322 11.479 -5.360 1.00 58.50 281 ARG A C 1
ATOM 2268 O O . ARG A 1 281 ? 22.258 12.001 -6.470 1.00 58.50 281 ARG A O 1
ATOM 2275 N N . PHE A 1 282 ? 22.862 12.092 -4.305 1.00 49.41 282 PHE A N 1
ATOM 2276 C CA . PHE A 1 282 ? 23.495 13.411 -4.325 1.00 49.41 282 PHE A CA 1
ATOM 2277 C C . PHE A 1 282 ? 24.758 13.405 -3.450 1.00 49.41 282 PHE A C 1
ATOM 2279 O O . PHE A 1 282 ? 24.695 13.782 -2.275 1.00 49.41 282 PHE A O 1
ATOM 2286 N N . PRO A 1 283 ? 25.934 13.022 -3.983 1.00 52.94 283 PRO A N 1
ATOM 2287 C CA . PRO A 1 283 ? 27.173 13.189 -3.238 1.00 52.94 283 PRO A CA 1
ATOM 2288 C C . PRO A 1 283 ? 27.362 14.683 -2.952 1.00 52.94 283 PRO A C 1
ATOM 2290 O O . PRO A 1 283 ? 27.523 15.489 -3.872 1.00 52.94 283 PRO A O 1
ATOM 2293 N N . ARG A 1 284 ? 27.305 15.073 -1.670 1.00 52.66 284 ARG A N 1
ATOM 2294 C CA . ARG A 1 284 ? 27.612 16.449 -1.265 1.00 52.66 284 ARG A CA 1
ATOM 2295 C C . ARG A 1 284 ? 29.012 16.792 -1.784 1.00 52.66 284 ARG A C 1
ATOM 2297 O O . ARG A 1 284 ? 29.930 15.990 -1.588 1.00 52.66 284 ARG A O 1
ATOM 2304 N N . PRO A 1 285 ? 29.207 17.956 -2.427 1.00 43.53 285 PRO A N 1
ATOM 2305 C CA . PRO A 1 285 ? 30.539 18.377 -2.815 1.00 43.53 285 PRO A CA 1
ATOM 2306 C C . PRO A 1 285 ? 31.384 18.464 -1.546 1.00 43.53 285 PRO A C 1
ATOM 2308 O O . PRO A 1 285 ? 30.998 19.104 -0.567 1.00 43.53 285 PRO A O 1
ATOM 2311 N N . VAL A 1 286 ? 32.521 17.771 -1.552 1.00 45.78 286 VAL A N 1
ATOM 2312 C CA . VAL A 1 286 ? 33.543 17.900 -0.518 1.00 45.78 286 VAL A CA 1
ATOM 2313 C C . VAL A 1 286 ? 34.020 19.346 -0.570 1.00 45.78 286 VAL A C 1
ATOM 2315 O O . VAL A 1 286 ? 34.826 19.715 -1.423 1.00 45.78 286 VAL A O 1
ATOM 2318 N N . VAL A 1 287 ? 33.473 20.184 0.309 1.00 43.94 287 VAL A N 1
ATOM 2319 C CA . VAL A 1 287 ? 33.977 21.534 0.533 1.00 43.94 287 VAL A CA 1
ATOM 2320 C C . VAL A 1 287 ? 35.314 21.362 1.237 1.00 43.94 287 VAL A C 1
ATOM 2322 O O . VAL A 1 287 ? 35.388 21.111 2.440 1.00 43.94 287 VAL A O 1
ATOM 2325 N N . GLY A 1 288 ? 36.381 21.411 0.441 1.00 38.16 288 GLY A N 1
ATOM 2326 C CA . GLY A 1 288 ? 37.722 21.634 0.946 1.00 38.16 288 GLY A CA 1
ATOM 2327 C C . GLY A 1 288 ? 37.728 22.936 1.737 1.00 38.16 288 GLY A C 1
ATOM 2328 O O . GLY A 1 288 ? 37.217 23.955 1.282 1.00 38.16 288 GLY A O 1
ATOM 2329 N N . SER A 1 289 ? 38.282 22.869 2.940 1.00 47.34 289 SER A N 1
ATOM 2330 C CA . SER A 1 289 ? 38.595 24.010 3.790 1.00 47.34 289 SER A CA 1
ATOM 2331 C C . SER A 1 289 ? 39.245 25.141 2.987 1.00 47.34 289 SER A C 1
ATOM 2333 O O . SER A 1 289 ? 40.343 24.950 2.459 1.00 47.34 289 SER A O 1
ATOM 2335 N N . GLY A 1 290 ? 38.601 26.304 2.931 1.00 41.00 290 GLY A N 1
ATOM 2336 C CA . GLY A 1 290 ? 39.184 27.487 2.310 1.00 41.00 290 GLY A CA 1
ATOM 2337 C C . GLY A 1 290 ? 38.182 28.612 2.091 1.00 41.00 290 GLY A C 1
ATOM 2338 O O . GLY A 1 290 ? 37.633 28.721 1.006 1.00 41.00 290 GLY A O 1
ATOM 2339 N N . GLU A 1 291 ? 38.050 29.445 3.123 1.00 41.41 291 GLU A N 1
ATOM 2340 C CA . GLU A 1 291 ? 37.689 30.870 3.064 1.00 41.41 291 GLU A CA 1
ATOM 2341 C C . GLU A 1 291 ? 36.220 31.264 2.804 1.00 41.41 291 GLU A C 1
ATOM 2343 O O . GLU A 1 291 ? 35.418 30.573 2.186 1.00 41.41 291 GLU A O 1
ATOM 2348 N N . GLU A 1 292 ? 35.885 32.376 3.452 1.00 46.97 292 GLU A N 1
ATOM 2349 C CA . GLU A 1 292 ? 34.578 32.959 3.740 1.00 46.97 292 GLU A CA 1
ATOM 2350 C C . GLU A 1 292 ? 33.932 33.613 2.501 1.00 46.97 292 GLU A C 1
ATOM 2352 O O . GLU A 1 292 ? 34.644 34.164 1.671 1.00 46.97 292 GLU A O 1
ATOM 2357 N N . GLU A 1 293 ? 32.595 33.577 2.386 1.00 40.28 293 GLU A N 1
ATOM 2358 C CA . GLU A 1 293 ? 31.697 34.761 2.369 1.00 40.28 293 GLU A CA 1
ATOM 2359 C C . GLU A 1 293 ? 30.317 34.506 1.712 1.00 40.28 293 GLU A C 1
ATOM 2361 O O . GLU A 1 293 ? 30.181 33.967 0.618 1.00 40.28 293 GLU A O 1
ATOM 2366 N N . GLU A 1 294 ? 29.295 34.934 2.462 1.00 41.00 294 GLU A N 1
ATOM 2367 C CA . GLU A 1 294 ? 27.995 35.523 2.091 1.00 41.00 294 GLU A CA 1
ATOM 2368 C C . GLU A 1 294 ? 27.143 34.993 0.912 1.00 41.00 294 GLU A C 1
ATOM 2370 O O . GLU A 1 294 ? 27.234 35.395 -0.242 1.00 41.00 294 GLU A O 1
ATOM 2375 N N . VAL A 1 295 ? 26.153 34.181 1.303 1.00 47.59 295 VAL A N 1
ATOM 2376 C CA . VAL A 1 295 ? 24.696 34.328 1.072 1.00 47.59 295 VAL A CA 1
ATOM 2377 C C . VAL A 1 295 ? 24.230 35.365 0.029 1.00 47.59 295 VAL A C 1
ATOM 2379 O O . VAL A 1 295 ? 24.260 36.555 0.31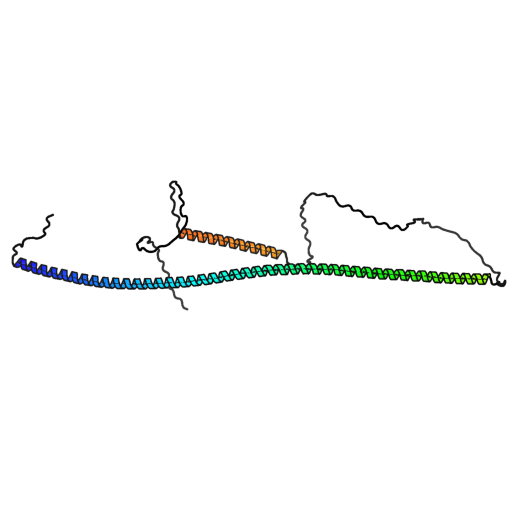3 1.00 47.59 295 VAL A O 1
ATOM 2382 N N . VAL A 1 296 ? 23.517 34.921 -1.022 1.00 36.34 296 VAL A N 1
ATOM 2383 C CA . VAL A 1 296 ? 22.232 35.550 -1.408 1.00 36.34 296 VAL A CA 1
ATOM 2384 C C . VAL A 1 296 ? 21.215 34.495 -1.841 1.00 36.34 296 VAL A C 1
ATOM 2386 O O . VAL A 1 296 ? 21.389 33.734 -2.788 1.00 36.34 296 VAL A O 1
ATOM 2389 N N . ASN A 1 297 ? 20.119 34.518 -1.100 1.00 42.94 297 ASN A N 1
ATOM 2390 C CA . ASN A 1 297 ? 18.877 33.792 -1.260 1.00 42.94 297 ASN A CA 1
ATOM 2391 C C . ASN A 1 297 ? 18.011 34.502 -2.321 1.00 42.94 297 ASN A C 1
ATOM 2393 O O . ASN A 1 297 ? 17.706 35.680 -2.139 1.00 42.94 297 ASN A O 1
ATOM 2397 N N . ALA A 1 298 ? 17.589 33.831 -3.397 1.00 34.03 298 ALA A N 1
ATOM 2398 C CA . ALA A 1 298 ? 16.509 34.325 -4.259 1.00 34.03 298 ALA A CA 1
ATOM 2399 C C . ALA A 1 298 ? 15.924 33.209 -5.135 1.00 34.03 298 ALA A C 1
ATOM 2401 O O . ALA A 1 298 ? 16.456 32.921 -6.197 1.00 34.03 298 ALA A O 1
ATOM 2402 N N . CYS A 1 299 ? 14.793 32.637 -4.717 1.00 31.44 299 CYS A N 1
ATOM 2403 C CA . CYS A 1 299 ? 13.793 32.076 -5.630 1.00 31.44 299 CYS A CA 1
ATOM 2404 C C . CYS A 1 299 ? 12.410 32.169 -4.968 1.00 31.44 299 CYS A C 1
ATOM 2406 O O . CYS A 1 299 ? 11.902 31.219 -4.377 1.00 31.44 299 CYS A O 1
ATOM 2408 N N . GLN A 1 300 ? 11.818 33.363 -5.046 1.00 34.41 300 GLN A N 1
ATOM 2409 C CA . GLN A 1 300 ? 10.377 33.567 -4.916 1.00 34.41 300 GLN A CA 1
ATOM 2410 C C . GLN A 1 300 ? 9.717 33.355 -6.288 1.00 34.41 300 GLN A C 1
ATOM 2412 O O . GLN A 1 300 ? 10.083 34.016 -7.252 1.00 34.41 300 GLN A O 1
ATOM 2417 N N . MET A 1 301 ? 8.734 32.451 -6.318 1.00 34.94 301 MET A N 1
ATOM 2418 C CA . MET A 1 301 ? 7.451 32.517 -7.041 1.00 34.94 301 MET A CA 1
ATOM 2419 C C . MET A 1 301 ? 7.425 33.052 -8.492 1.00 34.94 301 MET A C 1
ATOM 2421 O O . MET A 1 301 ? 7.415 34.260 -8.708 1.00 34.94 301 MET A O 1
ATOM 2425 N N . ASN A 1 302 ? 7.204 32.160 -9.468 1.00 37.50 302 ASN A N 1
ATOM 2426 C CA . ASN A 1 302 ? 5.902 31.867 -10.120 1.00 37.50 302 ASN A CA 1
ATOM 2427 C C . ASN A 1 302 ? 6.004 31.506 -11.627 1.00 37.50 302 ASN A C 1
ATOM 2429 O O . ASN A 1 302 ? 6.970 31.882 -12.287 1.00 37.50 302 ASN A O 1
ATOM 2433 N N . PRO A 1 303 ? 5.016 30.747 -12.159 1.00 62.72 303 PRO A N 1
ATOM 2434 C CA . PRO A 1 303 ? 5.088 30.019 -13.429 1.00 62.72 303 PRO A CA 1
ATOM 2435 C C . PRO A 1 303 ? 4.496 30.810 -14.610 1.00 62.72 303 PRO A C 1
ATOM 2437 O O . PRO A 1 303 ? 3.782 31.783 -14.383 1.00 62.72 303 PRO A O 1
ATOM 2440 N N . VAL A 1 304 ? 4.768 30.359 -15.846 1.00 34.88 304 VAL A N 1
ATOM 2441 C CA . VAL A 1 304 ? 3.865 30.289 -17.027 1.00 34.88 304 VAL A CA 1
ATOM 2442 C C . VAL A 1 304 ? 4.695 30.075 -18.311 1.00 34.88 304 VAL A C 1
ATOM 2444 O O . VAL A 1 304 ? 5.630 30.818 -18.588 1.00 34.88 304 VAL A O 1
ATOM 2447 N N . ASP A 1 305 ? 4.321 29.019 -19.039 1.00 34.47 305 ASP A N 1
ATOM 2448 C CA . ASP A 1 305 ? 4.398 28.729 -20.482 1.00 34.47 305 ASP A CA 1
ATOM 2449 C C . ASP A 1 305 ? 5.476 29.378 -21.374 1.00 34.47 305 ASP A C 1
ATOM 2451 O O . ASP A 1 305 ? 5.485 30.586 -21.586 1.00 34.47 305 ASP A O 1
ATOM 2455 N N . ALA A 1 306 ? 6.250 28.538 -22.080 1.00 33.00 306 ALA A N 1
ATOM 2456 C CA . ALA A 1 306 ? 6.158 28.400 -23.547 1.00 33.00 306 ALA A CA 1
ATOM 2457 C C . ALA A 1 306 ? 7.310 27.557 -24.138 1.00 33.00 306 ALA A C 1
ATOM 2459 O O . ALA A 1 306 ? 8.482 27.899 -24.047 1.00 33.00 306 ALA A O 1
ATOM 2460 N N . ALA A 1 307 ? 6.904 26.460 -24.776 1.00 34.50 307 ALA A N 1
ATOM 2461 C CA . ALA A 1 307 ? 7.393 25.853 -26.015 1.00 34.50 307 ALA A CA 1
ATOM 2462 C C . ALA A 1 307 ? 8.849 26.046 -26.516 1.00 34.50 307 ALA A C 1
ATOM 2464 O O . ALA A 1 307 ? 9.324 27.143 -26.789 1.00 34.50 307 ALA A O 1
ATOM 2465 N N . THR A 1 308 ? 9.393 24.894 -26.940 1.00 37.00 308 THR A N 1
ATOM 2466 C CA . THR A 1 308 ? 10.302 24.668 -28.087 1.00 37.00 308 THR A CA 1
ATOM 2467 C C . THR A 1 308 ? 11.697 25.290 -28.061 1.00 37.00 308 THR A C 1
ATOM 2469 O O . THR A 1 308 ? 11.865 26.459 -28.370 1.00 37.00 308 THR A O 1
ATOM 2472 N N . SER A 1 309 ? 12.717 24.437 -27.930 1.00 32.00 309 SER A N 1
ATOM 2473 C CA . SER A 1 309 ? 13.901 24.463 -28.801 1.00 32.00 309 SER A CA 1
ATOM 2474 C C . SER A 1 309 ? 14.770 23.236 -28.539 1.00 32.00 309 SER A C 1
ATOM 2476 O O . SER A 1 309 ? 15.072 22.907 -27.399 1.00 32.00 309 SER A O 1
ATOM 2478 N N . ALA A 1 310 ? 15.167 22.575 -29.619 1.00 37.00 310 ALA A N 1
ATOM 2479 C CA . ALA A 1 310 ? 16.174 21.529 -29.648 1.00 37.00 310 ALA A CA 1
ATOM 2480 C C . ALA A 1 310 ? 17.559 22.036 -29.203 1.00 37.00 310 ALA A C 1
ATOM 2482 O O . ALA A 1 310 ? 17.836 23.233 -29.303 1.00 37.00 310 ALA A O 1
ATOM 2483 N N . GLY A 1 311 ? 18.440 21.097 -28.847 1.00 31.36 311 GLY A N 1
ATOM 2484 C CA . GLY A 1 311 ? 19.889 21.278 -28.952 1.00 31.36 311 GLY A CA 1
ATOM 2485 C C . GLY A 1 311 ? 20.675 20.911 -27.698 1.00 31.36 311 GLY A C 1
ATOM 2486 O O . GLY A 1 311 ? 20.651 21.647 -26.723 1.00 31.36 311 GLY A O 1
ATOM 2487 N N . ASP A 1 312 ? 21.403 19.802 -27.812 1.00 35.97 312 ASP A N 1
ATOM 2488 C CA . ASP A 1 312 ? 22.745 19.563 -27.274 1.00 35.97 312 ASP A CA 1
ATOM 2489 C C . ASP A 1 312 ? 23.012 19.735 -25.770 1.00 35.97 312 ASP A C 1
ATOM 2491 O O . ASP A 1 312 ? 23.210 20.834 -25.260 1.00 35.97 312 ASP A O 1
ATOM 2495 N N . ALA A 1 313 ? 23.236 18.598 -25.108 1.00 35.31 313 ALA A N 1
ATOM 2496 C CA . ALA A 1 313 ? 24.317 18.478 -24.136 1.00 35.31 313 ALA A CA 1
ATOM 2497 C C . ALA A 1 313 ? 24.808 17.025 -24.087 1.00 35.31 313 ALA A C 1
ATOM 2499 O O . ALA A 1 313 ? 24.215 16.149 -23.461 1.00 35.31 313 ALA A O 1
ATOM 2500 N N . ASP A 1 314 ? 25.902 16.803 -24.804 1.00 39.16 314 ASP A N 1
ATOM 2501 C CA . ASP A 1 314 ? 26.853 15.724 -24.579 1.00 39.16 314 ASP A CA 1
ATOM 2502 C C . ASP A 1 314 ? 27.507 15.890 -23.193 1.00 39.16 314 ASP A C 1
ATOM 2504 O O . ASP A 1 314 ? 27.834 17.015 -22.812 1.00 39.16 314 ASP A O 1
ATOM 2508 N N . LEU A 1 315 ? 27.768 14.754 -22.528 1.00 38.81 315 LEU A N 1
ATOM 2509 C CA . LEU A 1 315 ? 28.899 14.425 -21.634 1.00 38.81 315 LEU A CA 1
ATOM 2510 C C . LEU A 1 315 ? 28.544 13.840 -20.256 1.00 38.81 315 LEU A C 1
ATOM 2512 O O . LEU A 1 315 ? 27.745 14.383 -19.502 1.00 38.81 315 LEU A O 1
ATOM 2516 N N . LEU A 1 316 ? 29.361 12.823 -19.923 1.00 34.91 316 LEU A N 1
ATOM 2517 C CA . LEU A 1 316 ? 29.627 12.174 -18.628 1.00 34.91 316 LEU A CA 1
ATOM 2518 C C . LEU A 1 316 ? 28.692 10.985 -18.315 1.00 34.91 316 LEU A C 1
ATOM 2520 O O . LEU A 1 316 ? 27.486 11.140 -18.264 1.00 34.91 316 LEU A O 1
ATOM 2524 N N . LEU A 1 317 ? 29.142 9.745 -18.093 1.00 41.81 317 LEU A N 1
ATOM 2525 C CA . LEU A 1 317 ? 30.456 9.215 -17.725 1.00 41.81 317 LEU A CA 1
ATOM 2526 C C . LEU A 1 317 ? 30.567 7.744 -18.147 1.00 41.81 317 LEU A C 1
ATOM 2528 O O . LEU A 1 317 ? 29.642 6.951 -17.990 1.00 41.81 317 LEU A O 1
ATOM 2532 N N . ALA A 1 318 ? 31.756 7.378 -18.612 1.00 47.09 318 ALA A N 1
ATOM 2533 C CA . ALA A 1 318 ? 32.234 6.011 -18.567 1.00 47.09 318 ALA A CA 1
ATOM 2534 C C . ALA A 1 318 ? 32.734 5.715 -17.148 1.00 47.09 318 ALA A C 1
ATOM 2536 O O . ALA A 1 318 ? 33.634 6.414 -16.697 1.00 47.09 318 ALA A O 1
ATOM 2537 N N . GLU A 1 319 ? 32.257 4.648 -16.500 1.00 38.84 319 GLU A N 1
ATOM 2538 C CA . GLU A 1 319 ? 33.132 3.833 -15.652 1.00 38.84 319 GLU A CA 1
ATOM 2539 C C . GLU A 1 319 ? 32.589 2.424 -15.353 1.00 38.84 319 GLU A C 1
ATOM 2541 O O . GLU A 1 319 ? 31.507 2.227 -14.816 1.00 38.84 319 GLU A O 1
ATOM 2546 N N . LYS A 1 320 ? 33.411 1.445 -15.753 1.00 42.06 320 LYS A N 1
ATOM 2547 C CA . LYS A 1 320 ? 33.688 0.126 -15.162 1.00 42.06 320 LYS A CA 1
ATOM 2548 C C . LYS A 1 320 ? 32.747 -0.410 -14.066 1.00 42.06 320 LYS A C 1
ATOM 2550 O O . LYS A 1 320 ? 32.777 0.082 -12.949 1.00 42.06 320 LYS A O 1
ATOM 2555 N N . GLN A 1 321 ? 32.236 -1.623 -14.297 1.00 36.78 321 GLN A N 1
ATOM 2556 C CA . GLN A 1 321 ? 32.415 -2.802 -13.420 1.00 36.78 321 GLN A CA 1
ATOM 2557 C C . GLN A 1 321 ? 31.963 -4.056 -14.200 1.00 36.78 321 GLN A C 1
ATOM 2559 O O . GLN A 1 321 ? 30.845 -4.124 -14.683 1.00 36.78 321 GLN A O 1
ATOM 2564 N N . LYS A 1 322 ? 32.881 -4.918 -14.654 1.00 34.91 322 LYS A N 1
ATOM 2565 C CA . LYS A 1 322 ? 33.473 -6.067 -13.940 1.00 34.91 322 LYS A CA 1
ATOM 2566 C C . LYS A 1 322 ? 32.457 -7.209 -13.750 1.00 34.91 322 LYS A C 1
ATOM 2568 O O . LYS A 1 322 ? 31.652 -7.186 -12.831 1.00 34.91 322 LYS A O 1
ATOM 2573 N N . ASN A 1 323 ? 32.569 -8.219 -14.618 1.00 41.91 323 ASN A N 1
ATOM 2574 C CA . ASN A 1 323 ? 31.968 -9.548 -14.451 1.00 41.91 323 ASN A CA 1
ATOM 2575 C C . ASN A 1 323 ? 32.254 -10.108 -13.043 1.00 41.91 323 ASN A C 1
ATOM 2577 O O . ASN A 1 323 ? 33.338 -9.870 -12.494 1.00 41.91 323 ASN A O 1
ATOM 2581 N N . PRO A 1 324 ? 31.363 -10.969 -12.534 1.00 48.59 324 PRO A N 1
ATOM 2582 C CA . PRO A 1 324 ? 31.731 -12.377 -12.594 1.00 48.59 324 PRO A CA 1
ATOM 2583 C C . PRO A 1 324 ? 30.622 -13.277 -13.150 1.00 48.59 324 PRO A C 1
ATOM 2585 O O . PRO A 1 324 ? 29.433 -13.098 -12.915 1.00 48.59 324 PRO A O 1
ATOM 2588 N N . SER A 1 325 ? 31.098 -14.276 -13.882 1.00 43.47 325 SER A N 1
ATOM 2589 C CA . SER A 1 325 ? 30.464 -15.554 -14.180 1.00 43.47 325 SER A CA 1
ATOM 2590 C C . SER A 1 325 ? 29.600 -16.097 -13.039 1.00 43.47 325 SER A C 1
ATOM 2592 O O . SER A 1 325 ? 30.071 -16.208 -11.906 1.00 43.47 325 SER A O 1
ATOM 2594 N N . THR A 1 326 ? 28.399 -16.565 -13.361 1.00 41.09 326 THR A N 1
ATOM 2595 C CA . THR A 1 326 ? 27.789 -17.672 -12.620 1.00 41.09 326 THR A CA 1
ATOM 2596 C C . THR A 1 326 ? 27.209 -18.660 -13.613 1.00 41.09 326 THR A C 1
ATOM 2598 O O . THR A 1 326 ? 26.400 -18.315 -14.473 1.00 41.09 326 THR A O 1
ATOM 2601 N N . ASP A 1 327 ? 27.740 -19.870 -13.512 1.00 37.16 327 ASP A N 1
ATOM 2602 C CA . ASP A 1 327 ? 27.414 -21.025 -14.316 1.00 37.16 327 ASP A CA 1
ATOM 2603 C C . ASP A 1 327 ? 25.944 -21.416 -14.182 1.00 37.16 327 ASP A C 1
ATOM 2605 O O . ASP A 1 327 ? 25.375 -21.509 -13.093 1.00 37.16 327 ASP A O 1
ATOM 2609 N N . LEU A 1 328 ? 25.373 -21.731 -15.338 1.00 41.09 328 LEU A N 1
ATOM 2610 C CA . LEU A 1 328 ? 24.270 -22.659 -15.478 1.00 41.09 328 LEU A CA 1
ATOM 2611 C C . LEU A 1 328 ? 24.714 -24.023 -14.933 1.00 41.09 328 LEU A C 1
ATOM 2613 O O . LEU A 1 328 ? 25.623 -24.643 -15.481 1.00 41.09 328 LEU A O 1
ATOM 2617 N N . SER A 1 329 ? 24.022 -24.538 -13.921 1.00 43.12 329 SER A N 1
ATOM 2618 C CA . SER A 1 329 ? 23.890 -25.985 -13.775 1.00 43.12 329 SER A CA 1
ATOM 2619 C C . SER A 1 329 ? 22.424 -26.335 -13.586 1.00 43.12 329 SER A C 1
ATOM 2621 O O . SER A 1 329 ? 21.773 -25.964 -12.612 1.00 43.12 329 SER A O 1
ATOM 2623 N N . CYS A 1 330 ? 21.909 -27.003 -14.610 1.00 44.06 330 CYS A N 1
ATOM 2624 C CA . CYS A 1 330 ? 20.682 -27.762 -14.585 1.00 44.06 330 CYS A CA 1
ATOM 2625 C C . CYS A 1 330 ? 20.831 -28.900 -13.571 1.00 44.06 330 CYS A C 1
ATOM 2627 O O . CYS A 1 330 ? 21.802 -29.652 -13.639 1.00 44.06 330 CYS A O 1
ATOM 2629 N N . HIS A 1 331 ? 19.835 -29.090 -12.713 1.00 39.09 331 HIS A N 1
ATOM 2630 C CA . HIS A 1 331 ? 19.519 -30.415 -12.200 1.00 39.09 331 HIS A CA 1
ATOM 2631 C C . HIS A 1 331 ? 18.002 -30.593 -12.203 1.00 39.09 331 HIS A C 1
ATOM 2633 O O . HIS A 1 331 ? 17.300 -30.190 -11.283 1.00 39.09 331 HIS A O 1
ATOM 2639 N N . GLU A 1 332 ? 17.519 -31.183 -13.295 1.00 43.66 332 GLU A N 1
ATOM 2640 C CA . GLU A 1 332 ? 16.390 -32.104 -13.251 1.00 43.66 332 GLU A CA 1
ATOM 2641 C C . GLU A 1 332 ? 16.910 -33.447 -12.717 1.00 43.66 332 GLU A C 1
ATOM 2643 O O . GLU A 1 332 ? 17.874 -33.995 -13.265 1.00 43.66 332 GLU A O 1
ATOM 2648 N N . ALA A 1 333 ? 16.295 -33.930 -11.638 1.00 49.03 333 ALA A N 1
ATOM 2649 C CA . ALA A 1 333 ? 16.005 -35.332 -11.324 1.00 49.03 333 ALA A CA 1
ATOM 2650 C C . ALA A 1 333 ? 15.132 -35.376 -10.063 1.00 49.03 333 ALA A C 1
ATOM 2652 O O . ALA A 1 333 ? 15.607 -34.886 -9.012 1.00 49.03 333 ALA A O 1
#

Radius of gyration: 67.75 Å; chains: 1; bounding box: 146×71×202 Å